Protein AF-A0A8S2W8Q0-F1 (afdb_monomer_lite)

Foldseek 3Di:
DDDPLLVCLLVPVPDPVSCVVCPVVSSVVSVVVSVVVVVVVVVVVVPPPDDDDDPDDPDDDPPQPDPVVLVVQLVVVCPDPLNVVVVVVVQDPVLLSVLSSCCCRPPVDDDPDSVRSVVSSVVSVCCCVQVVPPPVSPPPVVVVVVVVVVVVVVVVPPPDDDDDDDDDDDDDDDDDDDDDDDDDDDDDDDDDDDDPDDDDPVVVVVVVVVVVVVVVVVVVVVVVPPPPPDPPDDDD

Sequence (236 aa):
NDNPTIEHARWFPYCAYAEQLCGVELYRKIREATRVQQEKARANDATNGSSMNFANSSKGRLLIPDESTLSRFVTARLDLPISQRLLNRNFKLSIIKRCWEDQLRLKHEDFTSESDLLMACIILQKEIKHIGGKKENILVPCIAMGNIRETEQLEAHDGGELAPQQLINTLPTASELEMNSSSSATNIEEICIETAGIMSNDDIDNIDLALKEISEIIERNSASIHDPCVLRLGSN

Structure (mmCIF, N/CA/C/O backbone):
data_AF-A0A8S2W8Q0-F1
#
_entry.id   AF-A0A8S2W8Q0-F1
#
loop_
_atom_site.group_PDB
_atom_site.id
_atom_site.type_symbol
_atom_site.label_atom_id
_atom_site.label_alt_id
_atom_site.label_comp_id
_atom_site.label_asym_id
_atom_site.label_entity_id
_atom_site.label_seq_id
_atom_site.pdbx_PDB_ins_code
_atom_site.Cartn_x
_atom_site.Cartn_y
_atom_site.Cartn_z
_atom_site.occupancy
_atom_site.B_iso_or_equiv
_atom_site.auth_seq_id
_atom_site.auth_comp_id
_atom_site.auth_asym_id
_atom_site.auth_atom_id
_atom_site.pdbx_PDB_model_num
ATOM 1 N N . ASN A 1 1 ? 12.997 14.263 -7.784 1.00 70.81 1 ASN A N 1
ATOM 2 C CA . ASN A 1 1 ? 12.139 15.428 -7.501 1.00 70.81 1 ASN A CA 1
ATOM 3 C C . ASN A 1 1 ? 11.121 15.456 -8.617 1.00 70.81 1 ASN A C 1
ATOM 5 O O . ASN A 1 1 ? 11.430 15.943 -9.701 1.00 70.81 1 ASN A O 1
ATOM 9 N N . ASP A 1 2 ? 10.002 14.775 -8.410 1.00 84.75 2 ASP A N 1
ATOM 10 C CA . ASP A 1 2 ? 9.052 14.497 -9.484 1.00 84.75 2 ASP A CA 1
ATOM 11 C C . ASP A 1 2 ? 8.205 15.742 -9.740 1.00 84.75 2 ASP A C 1
ATOM 13 O O . ASP A 1 2 ? 7.722 16.382 -8.807 1.00 84.75 2 ASP A O 1
ATOM 17 N N . ASN A 1 3 ? 8.073 16.131 -11.009 1.00 91.44 3 ASN A N 1
ATOM 18 C CA . ASN A 1 3 ? 7.261 17.281 -11.382 1.00 91.44 3 ASN A CA 1
ATOM 19 C C . ASN A 1 3 ? 5.813 16.803 -11.587 1.00 91.44 3 ASN A C 1
ATOM 21 O O . ASN A 1 3 ? 5.570 16.047 -12.533 1.00 91.44 3 ASN A O 1
ATOM 25 N N . PRO A 1 4 ? 4.848 17.244 -10.758 1.00 93.00 4 PRO A N 1
ATOM 26 C CA . PRO A 1 4 ? 3.477 16.737 -10.799 1.00 93.00 4 PRO A CA 1
ATOM 27 C C . PRO A 1 4 ? 2.799 16.989 -12.150 1.00 93.00 4 PRO A C 1
ATOM 29 O O . PRO A 1 4 ? 2.005 16.170 -12.601 1.00 93.00 4 PRO A O 1
ATOM 32 N N . THR A 1 5 ? 3.151 18.077 -12.834 1.00 91.50 5 THR A N 1
ATOM 33 C CA . THR A 1 5 ? 2.623 18.424 -14.158 1.00 91.50 5 THR A CA 1
ATOM 34 C C . THR A 1 5 ? 3.122 17.448 -15.228 1.00 91.50 5 THR A C 1
ATOM 36 O O . THR A 1 5 ? 2.342 16.966 -16.049 1.00 91.50 5 THR A O 1
ATOM 39 N N . ILE A 1 6 ? 4.406 17.076 -15.174 1.00 92.69 6 ILE A N 1
ATOM 40 C CA . ILE A 1 6 ? 5.005 16.099 -16.098 1.00 92.69 6 ILE A CA 1
ATOM 41 C C . ILE A 1 6 ? 4.456 14.694 -15.831 1.00 92.69 6 ILE A C 1
ATOM 43 O O . ILE A 1 6 ? 4.084 13.995 -16.773 1.00 92.69 6 ILE A O 1
ATOM 47 N N . GLU A 1 7 ? 4.367 14.291 -14.562 1.00 94.31 7 GLU A N 1
ATOM 48 C CA . GLU A 1 7 ? 3.842 12.975 -14.192 1.00 94.31 7 GLU A CA 1
ATOM 49 C C . GLU A 1 7 ? 2.357 12.843 -14.558 1.00 94.31 7 GLU A C 1
ATOM 51 O O . GLU A 1 7 ? 1.964 11.837 -15.143 1.00 94.31 7 GLU A O 1
ATOM 56 N N . HIS A 1 8 ? 1.535 13.877 -14.354 1.00 93.94 8 HIS A N 1
ATOM 57 C CA . HIS A 1 8 ? 0.136 13.860 -14.797 1.00 93.94 8 HIS A CA 1
ATOM 58 C C . HIS A 1 8 ? 0.035 13.613 -16.314 1.00 93.94 8 HIS A C 1
ATOM 60 O O . HIS A 1 8 ? -0.689 12.717 -16.747 1.00 93.94 8 HIS A O 1
ATOM 66 N N . ALA A 1 9 ? 0.805 14.334 -17.135 1.00 94.31 9 ALA A N 1
ATOM 67 C CA . ALA A 1 9 ? 0.808 14.126 -18.586 1.00 94.31 9 ALA A CA 1
ATOM 68 C C . ALA A 1 9 ? 1.338 12.741 -19.003 1.00 94.31 9 ALA A C 1
ATOM 70 O O . ALA A 1 9 ? 0.881 12.179 -20.000 1.00 94.31 9 ALA A O 1
ATOM 71 N N . ARG A 1 10 ? 2.277 12.173 -18.237 1.00 93.62 10 ARG A N 1
ATOM 72 C CA . ARG A 1 10 ? 2.812 10.824 -18.458 1.00 93.62 10 ARG A CA 1
ATOM 73 C C . ARG A 1 10 ? 1.766 9.742 -18.179 1.00 93.62 10 ARG A C 1
ATOM 75 O O . ARG A 1 10 ? 1.634 8.826 -18.989 1.00 93.62 10 ARG A O 1
ATOM 82 N N . TRP A 1 11 ? 1.040 9.843 -17.065 1.00 92.88 11 TRP A N 1
ATOM 83 C CA . TRP A 1 11 ? 0.062 8.834 -16.638 1.00 92.88 11 TRP A CA 1
ATOM 84 C C . TRP A 1 11 ? -1.307 8.982 -17.320 1.00 92.88 11 TRP A C 1
ATOM 86 O O . TRP A 1 11 ? -2.000 7.984 -17.507 1.00 92.88 11 TRP A O 1
ATOM 96 N N . PHE A 1 12 ? -1.680 10.192 -17.756 1.00 93.06 12 PHE A N 1
ATOM 97 C CA . PHE A 1 12 ? -2.981 10.489 -18.370 1.00 93.06 12 PHE A CA 1
ATOM 98 C C . PHE A 1 12 ? -2.823 11.186 -19.742 1.00 93.06 12 PHE A C 1
ATOM 100 O O . PHE A 1 12 ? -3.055 12.394 -19.866 1.00 93.06 12 PHE A O 1
ATOM 107 N N . PRO A 1 13 ? -2.470 10.439 -20.810 1.00 89.19 13 PRO A N 1
ATOM 108 C CA . PRO A 1 13 ? -2.084 10.982 -22.124 1.00 89.19 13 PRO A CA 1
ATOM 109 C C . PRO A 1 13 ? -3.235 11.559 -22.971 1.00 89.19 13 PRO A C 1
ATOM 111 O O . PRO A 1 13 ? -3.006 11.971 -24.109 1.00 89.19 13 PRO A O 1
ATOM 114 N N . TYR A 1 14 ? -4.458 11.577 -22.433 1.00 91.81 14 TYR A N 1
ATOM 115 C CA . TYR A 1 14 ? -5.655 12.152 -23.063 1.00 91.81 14 TYR A CA 1
ATOM 116 C C . TYR A 1 14 ? -6.346 13.206 -22.181 1.00 91.81 14 TYR A C 1
ATOM 118 O O . TYR A 1 14 ? -7.479 13.601 -22.444 1.00 91.81 14 TYR A O 1
ATOM 126 N N . CYS A 1 15 ? -5.696 13.636 -21.098 1.00 93.62 15 CYS A N 1
ATOM 127 C CA . CYS A 1 15 ? -6.240 14.639 -20.192 1.00 93.62 15 CYS A CA 1
ATOM 128 C C . CYS A 1 15 ? -6.072 16.047 -20.788 1.00 93.62 15 CYS A C 1
ATOM 130 O O . CYS A 1 15 ? -4.966 16.588 -20.797 1.00 93.62 15 CYS A O 1
ATOM 132 N N . ALA A 1 16 ? -7.177 16.660 -21.227 1.00 93.81 16 ALA A N 1
ATOM 133 C CA . ALA A 1 16 ? -7.186 18.020 -21.780 1.00 93.81 16 ALA A CA 1
ATOM 134 C C . ALA A 1 16 ? -6.619 19.068 -20.801 1.00 93.81 16 ALA A C 1
ATOM 136 O O . ALA A 1 16 ? -5.920 19.996 -21.200 1.00 93.81 16 ALA A O 1
ATOM 137 N N . TYR A 1 17 ? -6.858 18.888 -19.497 1.00 94.94 17 TYR A N 1
ATOM 138 C CA . TYR A 1 17 ? -6.301 19.760 -18.462 1.00 94.94 17 TYR A CA 1
ATOM 139 C C . TYR A 1 17 ? -4.771 19.653 -18.372 1.00 94.94 17 TYR A C 1
ATOM 141 O O . TYR A 1 17 ? -4.078 20.663 -18.265 1.00 94.94 17 TYR A O 1
ATOM 149 N N . ALA A 1 18 ? -4.224 18.439 -18.473 1.00 92.69 18 ALA A N 1
ATOM 150 C CA . ALA A 1 18 ? -2.780 18.232 -18.479 1.00 92.69 18 ALA A CA 1
ATOM 151 C C . ALA A 1 18 ? -2.127 18.792 -19.757 1.00 92.69 18 ALA A C 1
ATOM 153 O O . ALA A 1 18 ? -1.027 19.338 -19.688 1.00 92.69 18 ALA A O 1
ATOM 154 N N . GLU A 1 19 ? -2.808 18.716 -20.905 1.00 94.62 19 GLU A N 1
ATOM 155 C CA . GLU A 1 19 ? -2.355 19.343 -22.154 1.00 94.62 19 GLU A CA 1
ATOM 156 C C . GLU A 1 19 ? -2.275 20.870 -22.029 1.00 94.62 19 GLU A C 1
ATOM 158 O O . GLU A 1 19 ? -1.269 21.474 -22.410 1.00 94.62 19 GLU A O 1
ATOM 163 N N . GLN A 1 20 ? -3.289 21.486 -21.417 1.00 94.56 20 GLN A N 1
ATOM 164 C CA . GLN A 1 20 ? -3.312 22.925 -21.166 1.00 94.56 20 GLN A CA 1
ATOM 165 C C . GLN A 1 20 ? -2.217 23.364 -20.179 1.00 94.56 20 GLN A C 1
ATOM 167 O O . GLN A 1 20 ? -1.548 24.366 -20.424 1.00 94.56 20 GLN A O 1
ATOM 172 N N . LEU A 1 21 ? -2.006 22.620 -19.086 1.00 93.56 21 LEU A N 1
ATOM 173 C CA . LEU A 1 21 ? -1.001 22.946 -18.064 1.00 93.56 21 LEU A CA 1
ATOM 174 C C . LEU A 1 21 ? 0.443 22.796 -18.558 1.00 93.56 21 LEU A C 1
ATOM 176 O O . LEU A 1 21 ? 1.292 23.629 -18.246 1.00 93.56 21 LEU A O 1
ATOM 180 N N . CYS A 1 22 ? 0.740 21.722 -19.291 1.00 91.38 22 CYS A N 1
ATOM 181 C CA . CYS A 1 22 ? 2.083 21.462 -19.812 1.00 91.38 22 CYS A CA 1
ATOM 182 C C . CYS A 1 22 ? 2.411 22.324 -21.037 1.00 91.38 22 CYS A C 1
ATOM 184 O O . CYS A 1 22 ? 3.584 22.527 -21.354 1.00 91.38 22 CYS A O 1
ATOM 186 N N . GLY A 1 23 ? 1.382 22.787 -21.749 1.00 93.81 23 GLY A N 1
ATOM 187 C CA . GLY A 1 23 ? 1.498 23.309 -23.101 1.00 93.81 23 GLY A CA 1
ATOM 188 C C . GLY A 1 23 ? 1.625 22.183 -24.132 1.00 93.81 23 GLY A C 1
ATOM 189 O O . GLY A 1 23 ? 2.279 21.159 -23.905 1.00 93.81 23 GLY A O 1
ATOM 190 N N . VAL A 1 24 ? 1.026 22.405 -25.304 1.00 93.19 24 VAL A N 1
ATOM 191 C CA . VAL A 1 24 ? 0.875 21.411 -26.384 1.00 93.19 24 VAL A CA 1
ATOM 192 C C . VAL A 1 24 ? 2.210 20.766 -26.782 1.00 93.19 24 VAL A C 1
ATOM 194 O O . VAL A 1 24 ? 2.300 19.549 -26.940 1.00 93.19 24 VAL A O 1
ATOM 197 N N . GLU A 1 25 ? 3.284 21.553 -26.884 1.00 94.75 25 GLU A N 1
ATOM 198 C CA . GLU A 1 25 ? 4.596 21.049 -27.311 1.00 94.75 25 GLU A CA 1
ATOM 199 C C . GLU A 1 25 ? 5.268 20.126 -26.288 1.00 94.75 25 GLU A C 1
ATOM 201 O O . GLU A 1 25 ? 5.845 19.101 -26.662 1.00 94.75 25 GLU A O 1
ATOM 206 N N . LEU A 1 26 ? 5.198 20.458 -24.996 1.00 91.38 26 LEU A N 1
ATOM 207 C CA . LEU A 1 26 ? 5.745 19.601 -23.944 1.00 91.38 26 LEU A CA 1
ATOM 208 C C . LEU A 1 26 ? 4.889 18.341 -23.786 1.00 91.38 26 LEU A C 1
ATOM 210 O O . LEU A 1 26 ? 5.433 17.242 -23.691 1.00 91.38 26 LEU A O 1
ATOM 214 N N . TYR A 1 27 ? 3.565 18.490 -23.837 1.00 93.00 27 TYR A N 1
ATOM 215 C CA . TYR A 1 27 ? 2.620 17.380 -23.766 1.00 93.00 27 TYR A CA 1
ATOM 216 C C . TYR A 1 27 ? 2.856 16.356 -24.886 1.00 93.00 27 TYR A C 1
ATOM 218 O O . TYR A 1 27 ? 2.981 15.156 -24.632 1.00 93.00 27 TYR A O 1
ATOM 226 N N . ARG A 1 28 ? 3.043 16.836 -26.124 1.00 95.19 28 ARG A N 1
ATOM 227 C CA . ARG A 1 28 ? 3.387 16.006 -27.287 1.00 95.19 28 ARG A CA 1
ATOM 228 C C . ARG A 1 28 ? 4.693 15.235 -27.085 1.00 95.19 28 ARG A C 1
ATOM 230 O O . ARG A 1 28 ? 4.745 14.042 -27.381 1.00 95.19 28 ARG A O 1
ATOM 237 N N . LYS A 1 29 ? 5.735 15.887 -26.552 1.00 95.12 29 LYS A N 1
ATOM 238 C CA . LYS A 1 29 ? 7.028 15.239 -26.256 1.00 95.12 29 LYS A CA 1
ATOM 239 C C . LYS A 1 29 ? 6.902 14.159 -25.183 1.00 95.12 29 LYS A C 1
ATOM 241 O O . LYS A 1 29 ? 7.471 13.084 -25.351 1.00 95.12 29 LYS A O 1
ATOM 246 N N . ILE A 1 30 ? 6.154 14.426 -24.111 1.00 93.50 30 ILE A N 1
ATOM 247 C CA . ILE A 1 30 ? 5.913 13.454 -23.033 1.00 93.50 30 ILE A CA 1
ATOM 248 C C . ILE A 1 30 ? 5.186 12.227 -23.588 1.00 93.50 30 ILE A C 1
ATOM 250 O O . ILE A 1 30 ? 5.610 11.098 -23.347 1.00 93.50 30 ILE A O 1
ATOM 254 N N . ARG A 1 31 ? 4.140 12.436 -24.393 1.00 92.81 31 ARG A N 1
ATOM 255 C CA . ARG A 1 31 ? 3.357 11.351 -24.992 1.00 92.81 31 ARG A CA 1
ATOM 256 C C . ARG A 1 31 ? 4.197 10.465 -25.914 1.00 92.81 31 ARG A C 1
ATOM 258 O O . ARG A 1 31 ? 4.116 9.241 -25.817 1.00 92.81 31 ARG A O 1
ATOM 265 N N . GLU A 1 32 ? 5.029 11.065 -26.762 1.00 93.56 32 GLU A N 1
ATOM 266 C CA . GLU A 1 32 ? 5.906 10.307 -27.660 1.00 93.56 32 GLU A CA 1
ATOM 267 C C . GLU A 1 32 ? 6.995 9.545 -26.891 1.00 93.56 32 GLU A C 1
ATOM 269 O O . GLU A 1 32 ? 7.247 8.373 -27.169 1.00 93.56 32 GLU A O 1
ATOM 274 N N . ALA A 1 33 ? 7.588 10.159 -25.861 1.00 90.69 33 ALA A N 1
ATOM 275 C CA . ALA A 1 33 ? 8.559 9.487 -25.000 1.00 90.69 33 ALA A CA 1
ATOM 276 C C . ALA A 1 33 ? 7.949 8.265 -24.289 1.00 90.69 33 ALA A C 1
ATOM 278 O O . ALA A 1 33 ? 8.568 7.198 -24.262 1.00 90.69 33 ALA A O 1
ATOM 279 N N . THR A 1 34 ? 6.722 8.389 -23.773 1.00 89.62 34 THR A N 1
ATOM 280 C CA . THR A 1 34 ? 5.994 7.279 -23.142 1.00 89.62 34 THR A CA 1
ATOM 281 C C . THR A 1 34 ? 5.710 6.151 -24.139 1.00 89.62 34 THR A C 1
ATOM 283 O O . THR A 1 34 ? 5.904 4.984 -23.798 1.00 89.62 34 THR A O 1
ATOM 286 N N . ARG A 1 35 ? 5.329 6.469 -25.388 1.00 89.00 35 ARG A N 1
ATOM 287 C CA . ARG A 1 35 ? 5.108 5.471 -26.452 1.00 89.00 35 ARG A CA 1
ATOM 288 C C . ARG A 1 35 ? 6.377 4.667 -26.745 1.00 89.00 35 ARG A C 1
ATOM 290 O O . ARG A 1 35 ? 6.354 3.439 -26.697 1.00 89.00 35 ARG A O 1
ATOM 297 N N . VAL A 1 36 ? 7.501 5.354 -26.959 1.00 88.69 36 VAL A N 1
ATOM 298 C CA . VAL A 1 36 ? 8.804 4.715 -27.214 1.00 88.69 36 VAL A CA 1
ATOM 299 C C . VAL A 1 36 ? 9.244 3.851 -26.029 1.00 88.69 36 VAL A C 1
ATOM 301 O O . VAL A 1 36 ? 9.790 2.763 -26.217 1.00 88.69 36 VAL A O 1
ATOM 304 N N . GLN A 1 37 ? 9.011 4.305 -24.795 1.00 85.50 37 GLN A N 1
ATOM 305 C CA . GLN A 1 37 ? 9.363 3.544 -23.597 1.00 85.50 37 GLN A CA 1
ATOM 306 C C . GLN A 1 37 ? 8.527 2.260 -23.465 1.00 85.50 37 GLN A C 1
ATOM 308 O O . GLN A 1 37 ? 9.078 1.209 -23.135 1.00 85.50 37 GLN A O 1
ATOM 313 N N . GLN A 1 38 ? 7.230 2.316 -23.777 1.00 84.31 38 GLN A N 1
ATOM 314 C CA . GLN A 1 38 ? 6.355 1.139 -23.789 1.00 84.31 38 GLN A CA 1
ATOM 315 C C . GLN A 1 38 ? 6.749 0.133 -24.876 1.00 84.31 38 GLN A C 1
ATOM 317 O O . GLN A 1 38 ? 6.767 -1.071 -24.623 1.00 84.31 38 GLN A O 1
ATOM 322 N N . GLU A 1 39 ? 7.107 0.605 -26.071 1.00 86.75 39 GLU A N 1
ATOM 323 C CA . GLU A 1 39 ? 7.573 -0.256 -27.164 1.00 86.75 39 GLU A CA 1
ATOM 324 C C . GLU A 1 39 ? 8.885 -0.965 -26.808 1.00 86.75 39 GLU A C 1
ATOM 326 O O . GLU A 1 39 ? 9.009 -2.173 -27.013 1.00 86.75 39 GLU A O 1
ATOM 331 N N . LYS A 1 40 ? 9.831 -0.256 -26.180 1.00 83.81 40 LYS A N 1
ATOM 332 C CA . LYS A 1 40 ? 11.076 -0.854 -25.672 1.00 83.81 40 LYS A CA 1
ATOM 333 C C . LYS A 1 40 ? 10.824 -1.901 -24.588 1.00 83.81 40 LYS A C 1
ATOM 335 O O . LYS A 1 40 ? 11.449 -2.957 -24.618 1.00 83.81 40 LYS A O 1
ATOM 340 N N . ALA A 1 41 ? 9.909 -1.634 -23.655 1.00 79.94 41 ALA A N 1
ATOM 341 C CA . ALA A 1 41 ? 9.553 -2.595 -22.612 1.00 79.94 41 ALA A CA 1
ATOM 342 C C . ALA A 1 41 ? 8.993 -3.897 -23.211 1.00 79.94 41 ALA A C 1
ATOM 344 O O . ALA A 1 41 ? 9.388 -4.980 -22.791 1.00 79.94 41 ALA A O 1
ATOM 345 N N . ARG A 1 42 ? 8.150 -3.797 -24.248 1.00 78.94 42 ARG A N 1
ATOM 346 C CA . ARG A 1 42 ? 7.601 -4.962 -24.963 1.00 78.94 42 ARG A CA 1
ATOM 347 C C . ARG A 1 42 ? 8.655 -5.725 -25.771 1.00 78.94 42 ARG A C 1
ATOM 349 O O . ARG A 1 42 ? 8.620 -6.949 -25.805 1.00 78.94 42 ARG A O 1
ATOM 356 N N . ALA A 1 43 ? 9.595 -5.027 -26.409 1.00 75.94 43 ALA A N 1
ATOM 357 C CA . ALA A 1 43 ? 10.659 -5.663 -27.190 1.00 75.94 43 ALA A CA 1
ATOM 358 C C . ALA A 1 43 ? 11.663 -6.434 -26.311 1.00 75.94 43 ALA A C 1
ATOM 360 O O . ALA A 1 43 ? 12.114 -7.521 -26.675 1.00 75.94 43 ALA A O 1
ATOM 361 N N . ASN A 1 44 ? 11.988 -5.903 -25.131 1.00 66.94 44 ASN A N 1
ATOM 362 C CA . ASN A 1 44 ? 12.909 -6.557 -24.198 1.00 66.94 44 ASN A CA 1
ATOM 363 C C . ASN A 1 44 ? 12.346 -7.865 -23.620 1.00 66.94 44 ASN A C 1
ATOM 365 O O . ASN A 1 44 ? 13.113 -8.794 -23.369 1.00 66.94 44 ASN A O 1
ATOM 369 N N . ASP A 1 45 ? 11.026 -7.966 -23.464 1.00 62.22 45 ASP A N 1
ATOM 370 C CA . ASP A 1 45 ? 10.366 -9.182 -22.973 1.00 62.22 45 ASP A CA 1
ATOM 371 C C . ASP A 1 45 ? 10.431 -10.329 -24.003 1.00 62.22 45 ASP A C 1
ATOM 373 O O . ASP A 1 45 ? 10.571 -11.499 -23.656 1.00 62.22 45 ASP A O 1
ATOM 377 N N . ALA A 1 46 ? 10.444 -9.995 -25.299 1.00 60.91 46 ALA A N 1
ATOM 378 C CA . ALA A 1 46 ? 10.527 -10.978 -26.380 1.00 60.91 46 ALA A CA 1
ATOM 379 C C . ALA A 1 46 ? 11.938 -11.565 -26.597 1.00 60.91 46 ALA A C 1
ATOM 381 O O . ALA A 1 46 ? 12.068 -12.622 -27.212 1.00 60.91 46 ALA A O 1
ATOM 382 N N . THR A 1 47 ? 13.001 -10.905 -26.117 1.00 58.38 47 THR A N 1
ATOM 383 C CA . THR A 1 47 ? 14.389 -11.222 -26.524 1.00 58.38 47 THR A CA 1
ATOM 384 C C . THR A 1 47 ? 15.187 -11.995 -25.460 1.00 58.38 47 THR A C 1
ATOM 386 O O . THR A 1 47 ? 16.214 -12.589 -25.773 1.00 58.38 47 THR A O 1
ATOM 389 N N . ASN A 1 48 ? 14.698 -12.079 -24.217 1.00 55.75 48 ASN A N 1
ATOM 390 C CA . ASN A 1 48 ? 15.376 -12.779 -23.110 1.00 55.75 48 ASN A CA 1
ATOM 391 C C . ASN A 1 48 ? 14.893 -14.230 -22.876 1.00 55.75 48 ASN A C 1
ATOM 393 O O . ASN A 1 48 ? 15.231 -14.847 -21.868 1.00 55.75 48 ASN A O 1
ATOM 397 N N . GLY A 1 49 ? 14.121 -14.800 -23.807 1.00 49.59 49 GLY A N 1
ATOM 398 C CA . GLY A 1 49 ? 13.495 -16.123 -23.680 1.00 49.59 49 GLY A CA 1
ATOM 399 C C . GLY A 1 49 ? 14.315 -17.329 -24.159 1.00 49.59 49 GLY A C 1
ATOM 400 O O . GLY A 1 49 ? 13.734 -18.386 -24.396 1.00 49.59 49 GLY A O 1
ATOM 401 N N . SER A 1 50 ? 15.632 -17.228 -24.365 1.00 52.72 50 SER A N 1
ATOM 402 C CA . SER A 1 50 ? 16.437 -18.384 -24.799 1.00 52.72 50 SER A CA 1
ATOM 403 C C . SER A 1 50 ? 17.906 -18.278 -24.396 1.00 52.72 50 SER A C 1
ATOM 405 O O . SER A 1 50 ? 18.671 -17.637 -25.105 1.00 52.72 50 SER A O 1
ATOM 407 N N . SER A 1 51 ? 18.302 -18.929 -23.288 1.00 46.44 51 SER A N 1
ATOM 408 C CA . SER A 1 51 ? 19.462 -19.850 -23.230 1.00 46.44 51 SER A CA 1
ATOM 409 C C . SER A 1 51 ? 19.758 -20.375 -21.802 1.00 46.44 51 SER A C 1
ATOM 411 O O . SER A 1 51 ? 20.124 -19.612 -20.916 1.00 46.44 51 SER A O 1
ATOM 413 N N . MET A 1 52 ? 19.652 -21.705 -21.650 1.00 43.62 52 MET A N 1
ATOM 414 C CA . MET A 1 52 ? 20.441 -22.639 -20.810 1.00 43.62 52 MET A CA 1
ATOM 415 C C . MET A 1 52 ? 20.421 -22.574 -19.257 1.00 43.62 52 MET A C 1
ATOM 417 O O . MET A 1 52 ? 21.137 -21.813 -18.620 1.00 43.62 52 MET A O 1
ATOM 421 N N . ASN A 1 53 ? 19.706 -23.555 -18.684 1.00 51.78 53 ASN A N 1
ATOM 422 C CA . ASN A 1 53 ? 20.066 -24.461 -17.573 1.00 51.78 53 ASN A CA 1
ATOM 423 C C . ASN A 1 53 ? 20.735 -23.916 -16.293 1.00 51.78 53 ASN A C 1
ATOM 425 O O . ASN A 1 53 ? 21.957 -23.891 -16.196 1.00 51.78 53 ASN A O 1
ATOM 429 N N . PHE A 1 54 ? 19.936 -23.760 -15.230 1.00 38.28 54 PHE A N 1
ATOM 430 C CA . PHE A 1 54 ? 20.324 -24.161 -13.871 1.00 38.28 54 PHE A CA 1
ATOM 431 C C . PHE A 1 54 ? 19.136 -24.827 -13.166 1.00 38.28 54 PHE A C 1
ATOM 433 O O . PHE A 1 54 ? 18.029 -24.294 -13.123 1.00 38.28 54 PHE A O 1
ATOM 440 N N . ALA A 1 55 ? 19.381 -26.027 -12.646 1.00 50.41 55 ALA A N 1
ATOM 441 C CA . ALA A 1 55 ? 18.458 -26.785 -11.820 1.00 50.41 55 ALA A CA 1
ATOM 442 C C . ALA A 1 55 ? 18.085 -26.011 -10.539 1.00 50.41 55 ALA A C 1
ATOM 444 O O . ALA A 1 55 ? 18.912 -25.310 -9.963 1.00 50.41 55 ALA A O 1
ATOM 445 N N . ASN A 1 56 ? 16.844 -26.208 -10.085 1.00 52.50 56 ASN A N 1
ATOM 446 C CA . ASN A 1 56 ? 16.284 -25.774 -8.801 1.00 52.50 56 ASN A CA 1
ATOM 447 C C . ASN A 1 56 ? 16.229 -24.260 -8.538 1.00 52.50 56 ASN A C 1
ATOM 449 O O . ASN A 1 56 ? 16.889 -23.748 -7.640 1.00 52.50 56 ASN A O 1
ATOM 453 N N . SER A 1 57 ? 15.321 -23.553 -9.209 1.00 43.06 57 SER A N 1
ATOM 454 C CA . SER A 1 57 ? 14.569 -22.480 -8.549 1.00 43.06 57 SER A CA 1
ATOM 455 C C . SER A 1 57 ? 13.358 -22.110 -9.391 1.00 43.06 57 SER A C 1
ATOM 457 O O . SER A 1 57 ? 13.485 -21.728 -10.550 1.00 43.06 57 SER A O 1
ATOM 459 N N . SER A 1 58 ? 12.176 -22.241 -8.806 1.00 49.25 58 SER A N 1
ATOM 460 C CA . SER A 1 58 ? 10.898 -21.753 -9.311 1.00 49.25 58 SER A CA 1
ATOM 461 C C . SER A 1 58 ? 10.952 -20.237 -9.550 1.00 49.25 58 SER A C 1
ATOM 463 O O . SER A 1 58 ? 10.592 -19.442 -8.687 1.00 49.25 58 SER A O 1
ATOM 465 N N . LYS A 1 59 ? 11.437 -19.836 -10.726 1.00 53.25 59 LYS A N 1
ATOM 466 C CA . LYS A 1 59 ? 11.481 -18.457 -11.220 1.00 53.25 59 LYS A CA 1
ATOM 467 C C . LYS A 1 59 ? 10.943 -18.443 -12.643 1.00 53.25 59 LYS A C 1
ATOM 469 O O . LYS A 1 59 ? 11.467 -19.137 -13.505 1.00 53.25 59 LYS A O 1
ATOM 474 N N . GLY A 1 60 ? 9.906 -17.643 -12.878 1.00 42.50 60 GLY A N 1
ATOM 475 C CA . GLY A 1 60 ? 9.445 -17.339 -14.237 1.00 42.50 60 GLY A CA 1
ATOM 476 C C . GLY A 1 60 ? 7.936 -17.283 -14.441 1.00 42.50 60 GLY A C 1
ATOM 477 O O . GLY A 1 60 ? 7.488 -17.065 -15.559 1.00 42.50 60 GLY A O 1
ATOM 478 N N . ARG A 1 61 ? 7.130 -17.446 -13.392 1.00 44.62 61 ARG A N 1
ATOM 479 C CA . ARG A 1 61 ? 5.702 -17.137 -13.452 1.00 44.62 61 ARG A CA 1
ATOM 480 C C . ARG A 1 61 ? 5.361 -16.365 -12.186 1.00 44.62 61 ARG A C 1
ATOM 482 O O . ARG A 1 61 ? 5.700 -16.835 -11.104 1.00 44.62 61 ARG A O 1
ATOM 489 N N . LEU A 1 62 ? 4.752 -15.188 -12.342 1.00 48.59 62 LEU A N 1
ATOM 490 C CA . LEU A 1 62 ? 4.065 -14.411 -11.299 1.00 48.59 62 LEU A CA 1
ATOM 491 C C . LEU A 1 62 ? 2.940 -15.282 -10.710 1.00 48.59 62 LEU A C 1
ATOM 493 O O . LEU A 1 62 ? 1.759 -15.095 -10.983 1.00 48.59 62 LEU A O 1
ATOM 497 N N . LEU A 1 63 ? 3.316 -16.342 -10.003 1.00 56.09 63 LEU A N 1
ATOM 498 C CA . LEU A 1 63 ? 2.403 -17.155 -9.234 1.00 56.09 63 LEU A CA 1
ATOM 499 C C . LEU A 1 63 ? 2.216 -16.379 -7.950 1.00 56.09 63 LEU A C 1
ATOM 501 O O . LEU A 1 63 ? 3.118 -16.322 -7.116 1.00 56.09 63 LEU A O 1
ATOM 505 N N . ILE A 1 64 ? 1.052 -15.742 -7.848 1.00 66.50 64 ILE A N 1
ATOM 506 C CA . ILE A 1 64 ? 0.484 -15.333 -6.569 1.00 66.50 64 ILE A CA 1
ATOM 507 C C . ILE A 1 64 ? 0.786 -16.482 -5.596 1.00 66.50 64 ILE A C 1
ATOM 509 O O . ILE A 1 64 ? 0.395 -17.615 -5.906 1.00 66.50 64 ILE A O 1
ATOM 513 N N . PRO A 1 65 ? 1.552 -16.241 -4.514 1.00 72.25 65 PRO A N 1
ATOM 514 C CA . PRO A 1 65 ? 1.876 -17.287 -3.560 1.00 72.25 65 PRO A CA 1
ATOM 515 C C . PRO A 1 65 ? 0.587 -17.986 -3.149 1.00 72.25 65 PRO A C 1
ATOM 517 O O . PRO A 1 65 ? -0.413 -17.322 -2.870 1.00 72.25 65 PRO A O 1
ATOM 520 N N . ASP A 1 66 ? 0.596 -19.314 -3.148 1.00 86.31 66 ASP A N 1
ATOM 521 C CA . ASP A 1 66 ? -0.519 -20.062 -2.592 1.00 86.31 66 ASP A CA 1
ATOM 522 C C . ASP A 1 66 ? -0.730 -19.644 -1.129 1.00 86.31 66 ASP A C 1
ATOM 524 O O . ASP A 1 66 ? 0.206 -19.226 -0.439 1.00 86.31 66 ASP A O 1
ATOM 528 N N . GLU A 1 67 ? -1.969 -19.737 -0.646 1.00 90.56 67 GLU A N 1
ATOM 529 C CA . GLU A 1 67 ? -2.341 -19.216 0.678 1.00 90.56 67 GLU A CA 1
ATOM 530 C C . GLU A 1 67 ? -1.480 -19.799 1.810 1.00 90.56 67 GLU A C 1
ATOM 532 O O . GLU A 1 67 ? -1.150 -19.098 2.767 1.00 90.56 67 GLU A O 1
ATOM 537 N N . SER A 1 68 ? -1.037 -21.056 1.684 1.00 92.06 68 SER A N 1
ATOM 538 C CA . SER A 1 68 ? -0.134 -21.682 2.656 1.00 92.06 68 SER A CA 1
ATOM 539 C C . SER A 1 68 ? 1.238 -20.999 2.690 1.00 92.06 68 SER A C 1
ATOM 541 O O . SER A 1 68 ? 1.747 -20.665 3.765 1.00 92.06 68 SER A O 1
ATOM 543 N N . THR A 1 69 ? 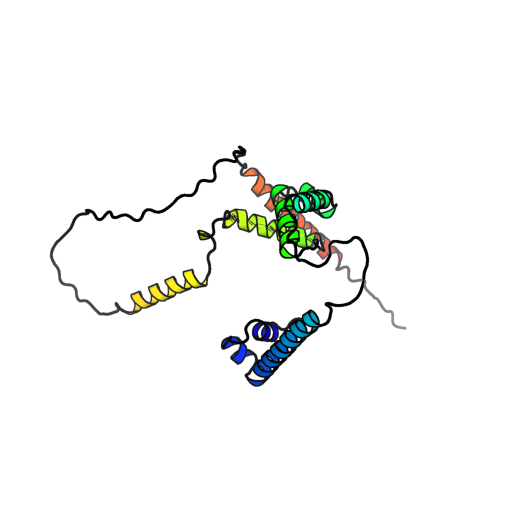1.824 -20.729 1.521 1.00 93.19 69 THR A N 1
ATOM 544 C CA . THR A 1 69 ? 3.107 -20.025 1.424 1.00 93.19 69 THR A CA 1
ATOM 545 C C . THR A 1 69 ? 2.989 -18.586 1.907 1.00 93.19 69 THR A C 1
ATOM 547 O O . THR A 1 69 ? 3.863 -18.133 2.651 1.00 93.19 69 THR A O 1
ATOM 550 N N . LEU A 1 70 ? 1.905 -17.885 1.552 1.00 93.81 70 LEU A N 1
ATOM 551 C CA . LEU A 1 70 ? 1.643 -16.536 2.053 1.00 93.81 70 LEU A CA 1
ATOM 552 C C . LEU A 1 70 ? 1.543 -16.535 3.581 1.00 93.81 70 LEU A C 1
ATOM 554 O O . LEU A 1 70 ? 2.223 -15.745 4.233 1.00 93.81 70 LEU A O 1
ATOM 558 N N . SER A 1 71 ? 0.766 -17.454 4.159 1.00 95.75 71 SER A N 1
ATOM 559 C CA . SER A 1 71 ? 0.613 -17.571 5.609 1.00 95.75 71 SER A CA 1
ATOM 560 C C . SER A 1 71 ? 1.959 -17.790 6.304 1.00 95.75 71 SER A C 1
ATOM 562 O O . SER A 1 71 ? 2.275 -17.082 7.260 1.00 95.75 71 SER A O 1
ATOM 564 N N . ARG A 1 72 ? 2.805 -18.683 5.773 1.00 96.25 72 ARG A N 1
ATOM 565 C CA . ARG A 1 72 ? 4.158 -18.913 6.302 1.00 96.25 72 ARG A CA 1
ATOM 566 C C . ARG A 1 72 ? 5.029 -17.656 6.233 1.00 96.25 72 ARG A C 1
ATOM 568 O O . ARG A 1 72 ? 5.756 -17.365 7.181 1.00 96.25 72 ARG A O 1
ATOM 575 N N . PHE A 1 73 ? 4.972 -16.911 5.130 1.00 96.06 73 PHE A N 1
ATOM 576 C CA . PHE A 1 73 ? 5.732 -15.669 4.978 1.00 96.06 73 PHE A CA 1
ATOM 577 C C . PHE A 1 73 ? 5.272 -14.577 5.931 1.00 96.06 73 PHE A C 1
ATOM 579 O O . PHE A 1 73 ? 6.125 -13.893 6.499 1.00 96.06 73 PHE A O 1
ATOM 586 N N . VAL A 1 74 ? 3.962 -14.439 6.122 1.00 97.44 74 VAL A N 1
ATOM 587 C CA . VAL A 1 74 ? 3.374 -13.486 7.063 1.00 97.44 74 VAL A CA 1
ATOM 588 C C . VAL A 1 74 ? 3.793 -13.825 8.489 1.00 9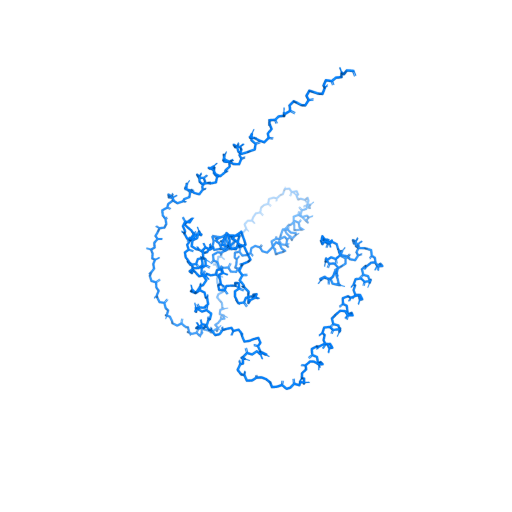7.44 74 VAL A C 1
ATOM 590 O O . VAL A 1 74 ? 4.295 -12.944 9.178 1.00 97.44 74 VAL A O 1
ATOM 593 N N . THR A 1 75 ? 3.693 -15.088 8.917 1.00 97.25 75 THR A N 1
ATOM 594 C CA . THR A 1 75 ? 4.142 -15.508 10.257 1.00 97.25 75 THR A CA 1
ATOM 595 C C . THR A 1 75 ? 5.610 -15.161 10.491 1.00 97.25 75 THR A C 1
ATOM 597 O O . THR A 1 75 ? 5.924 -14.500 11.475 1.00 97.25 75 THR A O 1
ATOM 600 N N . ALA A 1 76 ? 6.495 -15.479 9.540 1.00 97.75 76 ALA A N 1
ATOM 601 C CA . ALA A 1 76 ? 7.914 -15.137 9.654 1.00 97.75 76 ALA A CA 1
ATOM 602 C C . ALA A 1 76 ? 8.171 -13.620 9.794 1.00 97.75 76 ALA A C 1
ATOM 604 O O . ALA A 1 76 ? 9.164 -13.212 10.391 1.00 97.75 76 ALA A O 1
ATOM 605 N N . ARG A 1 77 ? 7.289 -12.771 9.248 1.00 97.75 77 ARG A N 1
ATOM 606 C CA . ARG A 1 77 ? 7.388 -11.302 9.334 1.00 97.75 77 ARG A CA 1
ATOM 607 C C . ARG A 1 77 ? 6.767 -10.726 10.594 1.00 97.75 77 ARG A C 1
ATOM 609 O O . ARG A 1 77 ? 7.198 -9.669 11.057 1.00 97.75 77 ARG A O 1
ATOM 616 N N . LEU A 1 78 ? 5.786 -11.410 11.172 1.00 97.81 78 LEU A N 1
ATOM 617 C CA . LEU A 1 78 ? 5.251 -11.050 12.481 1.00 97.81 78 LEU A CA 1
ATOM 618 C C . LEU A 1 78 ? 6.319 -11.193 13.570 1.00 97.81 78 LEU A C 1
ATOM 620 O O . LEU A 1 78 ? 6.338 -10.382 14.490 1.00 97.81 78 LEU A O 1
ATOM 624 N N . ASP A 1 79 ? 7.271 -12.112 13.409 1.00 97.44 79 ASP A N 1
ATOM 625 C CA . ASP A 1 79 ? 8.401 -12.287 14.331 1.00 97.44 79 ASP A CA 1
ATOM 626 C C . ASP A 1 79 ? 9.505 -11.217 14.179 1.00 97.44 79 ASP A C 1
ATOM 628 O O . ASP A 1 79 ? 10.415 -11.133 15.006 1.00 97.44 79 ASP A O 1
ATOM 632 N N . LEU A 1 80 ? 9.447 -10.359 13.150 1.00 97.06 80 LEU A N 1
ATOM 633 C CA . LEU A 1 80 ? 10.456 -9.317 12.943 1.00 97.06 80 LEU A CA 1
ATOM 634 C C . LEU A 1 80 ? 10.357 -8.199 13.998 1.00 97.06 80 LEU A C 1
ATOM 636 O O . LEU A 1 80 ? 9.250 -7.802 14.377 1.00 97.06 80 LEU A O 1
ATOM 640 N N . PRO A 1 81 ? 11.486 -7.567 14.387 1.00 97.75 81 PRO A N 1
ATOM 641 C CA . PRO A 1 81 ? 11.493 -6.487 15.379 1.00 97.75 81 PRO A CA 1
ATOM 642 C C . PRO A 1 81 ? 10.558 -5.317 15.045 1.00 97.75 81 PRO A C 1
ATOM 644 O O . PRO A 1 81 ? 9.985 -4.707 15.942 1.00 97.75 81 PRO A O 1
ATOM 647 N N . ILE A 1 82 ? 10.395 -5.006 13.757 1.00 97.12 82 ILE A N 1
ATOM 648 C CA . ILE A 1 82 ? 9.496 -3.956 13.259 1.00 97.12 82 ILE A CA 1
ATOM 649 C C . ILE A 1 82 ? 8.022 -4.237 13.607 1.00 97.12 82 ILE A C 1
ATOM 651 O O . ILE A 1 82 ? 7.315 -3.336 14.048 1.00 97.12 82 ILE A O 1
ATOM 655 N N . SER A 1 83 ? 7.585 -5.494 13.491 1.00 97.94 83 SER A N 1
ATOM 656 C CA . SER A 1 83 ? 6.229 -5.941 13.821 1.00 97.94 83 SER A CA 1
ATOM 657 C C . SER A 1 83 ? 6.029 -6.000 15.333 1.00 97.94 83 SER A C 1
ATOM 659 O O . SER A 1 83 ? 5.025 -5.514 15.850 1.00 97.94 83 SER A O 1
ATOM 661 N N . GLN A 1 84 ? 7.024 -6.522 16.055 1.00 98.06 84 GLN A N 1
ATOM 662 C CA . GLN A 1 84 ? 6.989 -6.635 17.515 1.00 98.06 84 GLN A CA 1
ATOM 663 C C . GLN A 1 84 ? 6.909 -5.266 18.203 1.00 98.06 84 GLN A C 1
ATOM 665 O O . GLN A 1 84 ? 6.156 -5.095 19.158 1.00 98.06 84 GLN A O 1
ATOM 670 N N . ARG A 1 85 ? 7.609 -4.246 17.687 1.00 97.81 85 ARG A N 1
ATOM 671 C CA . ARG A 1 85 ? 7.493 -2.877 18.215 1.00 97.81 85 ARG A CA 1
ATOM 672 C C . ARG A 1 85 ? 6.089 -2.297 18.059 1.00 97.81 85 ARG A C 1
ATOM 674 O O . ARG A 1 85 ? 5.647 -1.589 18.956 1.00 97.81 85 ARG A O 1
ATOM 681 N N . LEU A 1 86 ? 5.380 -2.604 16.973 1.00 96.88 86 LEU A N 1
ATOM 682 C CA . LEU A 1 86 ? 3.995 -2.159 16.792 1.00 96.88 86 LEU A CA 1
ATOM 683 C C . LEU A 1 86 ? 3.020 -2.920 17.693 1.00 96.88 86 LEU A C 1
ATOM 685 O O . LEU A 1 86 ? 2.134 -2.297 18.273 1.00 96.88 86 LEU A O 1
ATOM 689 N N . LEU A 1 87 ? 3.217 -4.230 17.876 1.00 96.62 87 LEU A N 1
ATOM 690 C CA . LEU A 1 87 ? 2.451 -5.016 18.851 1.00 96.62 87 LEU A CA 1
ATOM 691 C C . LEU A 1 87 ? 2.601 -4.445 20.268 1.00 96.62 87 LEU A C 1
ATOM 693 O O . LEU A 1 87 ? 1.606 -4.258 20.961 1.00 96.62 87 LEU A O 1
ATOM 697 N N . ASN A 1 88 ? 3.822 -4.065 20.651 1.00 96.56 88 ASN A N 1
ATOM 698 C CA . ASN A 1 88 ? 4.102 -3.417 21.936 1.00 96.56 88 ASN A CA 1
ATOM 699 C C . ASN A 1 88 ? 3.494 -2.009 22.064 1.00 96.56 88 ASN A C 1
ATOM 701 O O . ASN A 1 88 ? 3.365 -1.504 23.173 1.00 96.56 88 ASN A O 1
ATOM 705 N N . ARG A 1 89 ? 3.126 -1.366 20.948 1.00 94.50 89 ARG A N 1
ATOM 706 C CA . ARG A 1 89 ? 2.393 -0.088 20.910 1.00 94.50 89 ARG A CA 1
ATOM 707 C C . ARG A 1 89 ? 0.873 -0.286 20.817 1.00 94.50 89 ARG A C 1
ATOM 709 O O . ARG A 1 89 ? 0.168 0.611 20.366 1.00 94.50 89 ARG A O 1
ATOM 716 N N . ASN A 1 90 ? 0.372 -1.459 21.199 1.00 94.12 90 ASN A N 1
ATOM 717 C CA . ASN A 1 90 ? -1.049 -1.820 21.222 1.00 94.12 90 ASN A CA 1
ATOM 718 C C . ASN A 1 90 ? -1.735 -1.860 19.843 1.00 94.12 90 ASN A C 1
ATOM 720 O O . ASN A 1 90 ? -2.962 -1.782 19.750 1.00 94.12 90 ASN A O 1
ATOM 724 N N . PHE A 1 91 ? -0.986 -2.036 18.749 1.00 95.69 91 PHE A N 1
ATOM 725 C CA . PHE A 1 91 ? -1.616 -2.333 17.462 1.00 95.69 91 PHE A CA 1
ATOM 726 C C . PHE A 1 91 ? -2.208 -3.745 17.473 1.00 95.69 91 PHE A C 1
ATOM 728 O O . PHE A 1 91 ? -1.552 -4.717 17.849 1.00 95.69 91 PHE A O 1
ATOM 735 N N . LYS A 1 92 ? -3.453 -3.877 17.000 1.00 95.88 92 LYS A N 1
ATOM 736 C CA . LYS A 1 92 ? -4.112 -5.182 16.872 1.00 95.88 92 LYS A CA 1
ATOM 737 C C . LYS A 1 92 ? -3.331 -6.078 15.909 1.00 95.88 92 LYS A C 1
ATOM 739 O O . LYS A 1 92 ? -3.078 -5.694 14.766 1.00 95.88 92 LYS A O 1
ATOM 744 N N . LEU A 1 93 ? -3.040 -7.306 16.339 1.00 96.56 93 LEU A N 1
ATOM 745 C CA . LEU A 1 93 ? -2.326 -8.303 15.534 1.00 96.56 93 LEU A CA 1
ATOM 746 C C . LEU A 1 93 ? -2.991 -8.545 14.171 1.00 96.56 93 LEU A C 1
ATOM 748 O O . LEU A 1 93 ? -2.297 -8.695 13.171 1.00 96.56 93 LEU A O 1
ATOM 752 N N . SER A 1 94 ? -4.326 -8.532 14.114 1.00 96.00 94 SER A N 1
ATOM 753 C CA . SER A 1 94 ? -5.085 -8.699 12.869 1.00 96.00 94 SER A CA 1
ATOM 754 C C . SER A 1 94 ? -4.791 -7.608 11.835 1.00 96.00 94 SER A C 1
ATOM 756 O O . SER A 1 94 ? -4.712 -7.912 10.649 1.00 96.00 94 SER A O 1
ATOM 758 N N . ILE A 1 95 ? -4.566 -6.365 12.271 1.00 96.44 95 ILE A N 1
ATOM 759 C CA . ILE A 1 95 ? -4.211 -5.239 11.397 1.00 96.44 95 ILE A CA 1
ATOM 760 C C . ILE A 1 95 ? -2.805 -5.436 10.840 1.00 96.44 95 ILE A C 1
ATOM 762 O O . ILE A 1 95 ? -2.615 -5.389 9.631 1.00 96.44 95 ILE A O 1
ATOM 766 N N . ILE A 1 96 ? -1.832 -5.720 11.709 1.00 97.81 96 ILE A N 1
ATOM 767 C CA . ILE A 1 96 ? -0.434 -5.910 11.297 1.00 97.81 96 ILE A CA 1
ATOM 768 C C . ILE A 1 96 ? -0.326 -7.100 10.337 1.00 97.81 96 ILE A C 1
ATOM 770 O O . ILE A 1 96 ? 0.313 -7.001 9.290 1.00 97.81 96 ILE A O 1
ATOM 774 N N . LYS A 1 97 ? -0.997 -8.213 10.662 1.00 97.81 97 LYS A N 1
ATOM 775 C CA . LYS A 1 97 ? -1.074 -9.398 9.802 1.00 97.81 97 LYS A CA 1
ATOM 776 C C . LYS A 1 97 ? -1.633 -9.037 8.428 1.00 97.81 97 LYS A C 1
ATOM 778 O O . LYS A 1 97 ? -1.038 -9.403 7.418 1.00 97.81 97 LYS A O 1
ATOM 783 N N . ARG A 1 98 ? -2.733 -8.279 8.393 1.00 96.62 98 ARG A N 1
ATOM 784 C CA . ARG A 1 98 ? -3.364 -7.870 7.141 1.00 96.62 98 ARG A CA 1
ATOM 785 C C . ARG A 1 98 ? -2.470 -6.953 6.306 1.00 96.62 98 ARG A C 1
ATOM 787 O O . ARG A 1 98 ? -2.356 -7.167 5.106 1.00 96.62 98 ARG A O 1
ATOM 794 N N . CYS A 1 99 ? -1.764 -6.009 6.929 1.00 97.69 99 CYS A N 1
ATOM 795 C CA . CYS A 1 99 ? -0.793 -5.168 6.227 1.00 97.69 99 CYS A CA 1
ATOM 796 C C . CYS A 1 99 ? 0.320 -5.993 5.566 1.00 97.69 99 CYS A C 1
ATOM 798 O O . CYS A 1 99 ? 0.701 -5.702 4.434 1.00 97.69 99 CYS A O 1
ATOM 800 N N . TRP A 1 100 ? 0.827 -7.035 6.234 1.00 98.00 100 TRP A N 1
ATOM 801 C CA . TRP A 1 100 ? 1.816 -7.940 5.639 1.00 98.00 100 TRP A CA 1
ATOM 802 C C . TRP A 1 100 ? 1.242 -8.779 4.497 1.00 98.00 100 TRP A C 1
ATOM 804 O O . TRP A 1 100 ? 1.909 -8.941 3.477 1.00 98.00 100 TRP A O 1
ATOM 814 N N . GLU A 1 101 ? 0.018 -9.292 4.643 1.00 96.69 101 GLU A N 1
ATOM 815 C CA . GLU A 1 101 ? -0.681 -9.999 3.564 1.00 96.69 101 GLU A CA 1
ATOM 816 C C . GLU A 1 101 ? -0.829 -9.108 2.324 1.00 96.69 101 GLU A C 1
ATOM 818 O O . GLU A 1 101 ? -0.456 -9.524 1.226 1.00 96.69 101 GLU A O 1
ATOM 823 N N . ASP A 1 102 ? -1.319 -7.879 2.496 1.00 95.31 102 ASP A N 1
ATOM 824 C CA . ASP A 1 102 ? -1.555 -6.941 1.397 1.00 95.31 102 ASP A CA 1
ATOM 825 C C . ASP A 1 102 ? -0.237 -6.524 0.728 1.00 95.31 102 ASP A C 1
ATOM 827 O O . ASP A 1 102 ? -0.122 -6.556 -0.498 1.00 95.31 102 ASP A O 1
ATOM 831 N N . GLN A 1 103 ? 0.799 -6.223 1.513 1.00 95.81 103 GLN A N 1
ATOM 832 C CA . GLN A 1 103 ? 2.121 -5.871 0.992 1.00 95.81 103 GLN A CA 1
ATOM 833 C C . GLN A 1 103 ? 2.733 -7.018 0.163 1.00 95.81 103 GLN A C 1
ATOM 835 O O . GLN A 1 103 ? 3.218 -6.793 -0.950 1.00 95.81 103 GLN A O 1
ATOM 840 N N . LEU A 1 104 ? 2.653 -8.261 0.651 1.00 95.12 104 LEU A N 1
ATOM 841 C CA . LEU A 1 104 ? 3.184 -9.433 -0.052 1.00 95.12 104 LEU A CA 1
ATOM 842 C C . LEU A 1 104 ? 2.371 -9.812 -1.295 1.00 95.12 104 LEU A C 1
ATOM 844 O O . LEU A 1 104 ? 2.948 -10.318 -2.260 1.00 95.12 104 LEU A O 1
ATOM 848 N N . ARG A 1 105 ? 1.054 -9.574 -1.297 1.00 92.75 105 ARG A N 1
ATOM 849 C CA . ARG A 1 105 ? 0.190 -9.815 -2.464 1.00 92.75 105 ARG A CA 1
ATOM 850 C C . ARG A 1 105 ? 0.374 -8.764 -3.554 1.00 92.75 105 ARG A C 1
ATOM 852 O O . ARG A 1 105 ? 0.357 -9.121 -4.726 1.00 92.75 105 ARG A O 1
ATOM 859 N N . LEU A 1 106 ? 0.515 -7.493 -3.174 1.00 91.62 106 LEU A N 1
ATOM 860 C CA . LEU A 1 106 ? 0.522 -6.369 -4.114 1.00 91.62 106 LEU A CA 1
ATOM 861 C C . LEU A 1 106 ? 1.918 -6.039 -4.639 1.00 91.62 106 LEU A C 1
ATOM 863 O O . LEU A 1 106 ? 2.064 -5.722 -5.817 1.00 91.62 106 LEU A O 1
ATOM 867 N N . LYS A 1 107 ? 2.931 -6.075 -3.767 1.00 91.00 107 LYS A N 1
ATOM 868 C CA . LYS A 1 107 ? 4.297 -5.649 -4.103 1.00 91.00 107 LYS A CA 1
ATOM 869 C C . LYS A 1 107 ? 5.301 -6.791 -4.132 1.00 91.00 107 LYS A C 1
ATOM 871 O O . LYS A 1 107 ? 6.365 -6.620 -4.707 1.00 91.00 107 LYS A O 1
ATOM 876 N N . HIS A 1 108 ? 4.969 -7.942 -3.540 1.00 91.69 108 HIS A N 1
ATOM 877 C CA . HIS A 1 108 ? 5.885 -9.080 -3.389 1.00 91.69 108 HIS A CA 1
ATOM 878 C C . HIS A 1 108 ? 7.206 -8.720 -2.677 1.00 91.69 108 HIS A C 1
ATOM 880 O O . HIS A 1 108 ? 8.226 -9.376 -2.876 1.00 91.69 108 HIS A O 1
ATOM 886 N N . GLU A 1 109 ? 7.176 -7.691 -1.831 1.00 94.25 109 GLU A N 1
ATOM 887 C CA . GLU A 1 109 ? 8.332 -7.125 -1.133 1.00 94.25 109 GLU A CA 1
ATOM 888 C C . GLU A 1 109 ? 8.001 -6.890 0.344 1.00 94.25 109 GLU A C 1
ATOM 890 O O . GLU A 1 109 ? 6.836 -6.912 0.738 1.00 94.25 109 GLU A O 1
ATOM 895 N N . ASP A 1 110 ? 9.021 -6.650 1.167 1.00 96.81 110 ASP A N 1
ATOM 896 C CA . ASP A 1 110 ? 8.840 -6.310 2.580 1.00 96.81 110 ASP A CA 1
ATOM 897 C C . ASP A 1 110 ? 8.637 -4.797 2.771 1.00 96.81 110 ASP A C 1
ATOM 899 O O . ASP A 1 110 ? 8.825 -4.003 1.849 1.00 96.81 110 ASP A O 1
ATOM 903 N N . PHE A 1 111 ? 8.230 -4.373 3.971 1.00 97.19 111 PHE A N 1
ATOM 904 C CA . PHE A 1 111 ? 8.269 -2.954 4.327 1.00 97.19 111 PHE A CA 1
ATOM 905 C C . PHE A 1 111 ? 9.717 -2.509 4.546 1.00 97.19 111 PHE A C 1
ATOM 907 O O . PHE A 1 111 ? 10.457 -3.137 5.305 1.00 97.19 111 PHE A O 1
ATOM 914 N N . THR A 1 112 ? 10.106 -1.404 3.913 1.00 94.62 112 THR A N 1
ATOM 915 C CA . THR A 1 112 ? 11.465 -0.852 4.001 1.00 94.62 112 THR A CA 1
ATOM 916 C C . THR A 1 112 ? 11.759 -0.263 5.379 1.00 94.62 112 THR A C 1
ATOM 918 O O . THR A 1 112 ? 12.887 -0.349 5.865 1.00 94.62 112 THR A O 1
ATOM 921 N N . SER A 1 113 ? 10.757 0.339 6.023 1.00 96.81 113 SER A N 1
ATOM 922 C CA . SER A 1 113 ? 10.912 1.004 7.316 1.00 96.81 113 SER A CA 1
ATOM 923 C C . SER A 1 113 ? 9.726 0.776 8.254 1.00 96.81 113 SER A C 1
ATOM 925 O O . SER A 1 113 ? 8.615 0.456 7.832 1.00 96.81 113 SER A O 1
ATOM 927 N N . GLU A 1 114 ? 9.960 0.986 9.555 1.00 96.12 114 GLU A N 1
ATOM 928 C CA . GLU A 1 114 ? 8.903 0.976 10.579 1.00 96.12 114 GLU A CA 1
ATOM 929 C C . GLU A 1 114 ? 7.821 2.007 10.297 1.00 96.12 114 GLU A C 1
ATOM 931 O O . GLU A 1 114 ? 6.643 1.717 10.487 1.00 96.12 114 GLU A O 1
ATOM 936 N N . SER A 1 115 ? 8.216 3.177 9.798 1.00 97.06 115 SER A N 1
ATOM 937 C CA . SER A 1 115 ? 7.294 4.237 9.414 1.00 97.06 115 SER A CA 1
ATOM 938 C C . SER A 1 115 ? 6.342 3.782 8.308 1.00 97.06 115 SER A C 1
ATOM 940 O O . SER A 1 115 ? 5.154 4.083 8.385 1.00 97.06 115 SER A O 1
ATOM 942 N N . ASP A 1 116 ? 6.820 3.007 7.328 1.00 97.25 116 ASP A N 1
ATOM 943 C CA . ASP A 1 116 ? 5.975 2.502 6.238 1.00 97.25 116 ASP A CA 1
ATOM 944 C C . ASP A 1 116 ? 4.926 1.511 6.754 1.00 97.25 116 ASP A C 1
ATOM 946 O O . ASP A 1 116 ? 3.741 1.636 6.433 1.00 97.25 116 ASP A O 1
ATOM 950 N N . LEU A 1 117 ? 5.342 0.558 7.597 1.00 97.94 117 LEU A N 1
ATOM 951 C CA . LEU A 1 117 ? 4.423 -0.406 8.207 1.00 97.94 117 LEU A CA 1
ATOM 952 C C . LEU A 1 117 ? 3.426 0.291 9.147 1.00 97.94 117 LEU A C 1
ATOM 954 O O . LEU A 1 117 ? 2.239 -0.037 9.140 1.00 97.94 117 LEU A O 1
ATOM 958 N N . LEU A 1 118 ? 3.883 1.274 9.928 1.00 97.38 118 LEU A N 1
ATOM 959 C CA . LEU A 1 118 ? 3.034 2.072 10.812 1.00 97.38 118 LEU A CA 1
ATOM 960 C C . LEU A 1 118 ? 1.969 2.837 10.018 1.00 97.38 118 LEU A C 1
ATOM 962 O O . LEU A 1 118 ? 0.788 2.775 10.359 1.00 97.38 118 LEU A O 1
ATOM 966 N N . MET A 1 119 ? 2.369 3.523 8.945 1.00 96.81 119 MET A N 1
ATOM 967 C CA . MET A 1 119 ? 1.442 4.250 8.080 1.00 96.81 119 MET A CA 1
ATOM 968 C C . MET A 1 119 ? 0.421 3.310 7.442 1.00 96.81 119 MET A C 1
ATOM 970 O O . MET A 1 119 ? -0.772 3.614 7.466 1.00 96.81 119 MET A O 1
ATOM 974 N N . ALA A 1 120 ? 0.856 2.146 6.950 1.00 97.31 120 ALA A N 1
ATOM 975 C CA . ALA A 1 120 ? -0.048 1.126 6.426 1.00 97.31 120 ALA A CA 1
ATOM 976 C C . ALA A 1 120 ? -1.071 0.674 7.484 1.00 97.31 120 ALA A C 1
ATOM 978 O O . ALA A 1 120 ? -2.267 0.612 7.196 1.00 97.31 120 ALA A O 1
ATOM 979 N N . CYS A 1 121 ? -0.632 0.443 8.726 1.00 97.12 121 CYS A N 1
ATOM 980 C CA . CYS A 1 121 ? -1.522 0.055 9.822 1.00 97.12 121 CYS A CA 1
ATOM 981 C C . CYS A 1 121 ? -2.541 1.152 10.171 1.00 97.12 121 CYS A C 1
ATOM 983 O O . CYS A 1 121 ? -3.706 0.844 10.414 1.00 97.12 1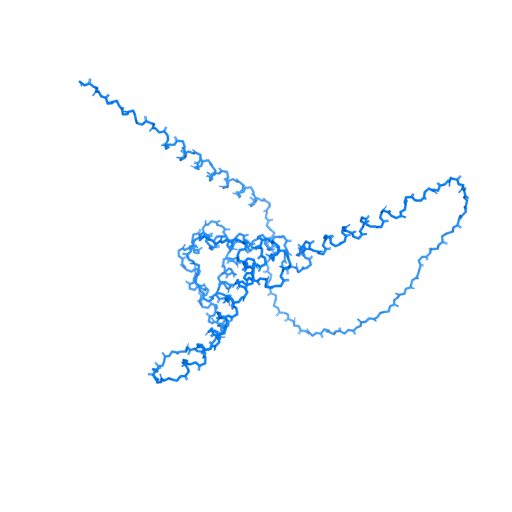21 CYS A O 1
ATOM 985 N N . ILE A 1 122 ? -2.129 2.425 10.200 1.00 95.38 122 ILE A N 1
ATOM 986 C CA . ILE A 1 122 ? -3.023 3.560 10.490 1.00 95.38 122 ILE A CA 1
ATOM 987 C C . ILE A 1 122 ? -4.068 3.727 9.383 1.00 95.38 122 ILE A C 1
ATOM 989 O O . ILE A 1 122 ? -5.247 3.932 9.681 1.00 95.38 122 ILE A O 1
ATOM 993 N N . ILE A 1 123 ? -3.651 3.633 8.117 1.00 93.81 123 ILE A N 1
ATOM 994 C CA . ILE A 1 123 ? -4.556 3.712 6.964 1.00 93.81 123 ILE A CA 1
ATOM 995 C C . ILE A 1 123 ? -5.590 2.591 7.054 1.00 93.81 123 ILE A C 1
ATOM 997 O O . ILE A 1 123 ? -6.785 2.875 7.072 1.00 93.81 123 ILE A O 1
ATOM 1001 N N . LEU A 1 124 ? -5.140 1.348 7.239 1.00 93.62 124 LEU A N 1
ATOM 1002 C CA . LEU A 1 124 ? -6.031 0.195 7.333 1.00 93.62 124 LEU A CA 1
ATOM 1003 C C . LEU A 1 124 ? -7.003 0.303 8.522 1.00 93.62 124 LEU A C 1
ATOM 1005 O O . LEU A 1 124 ? -8.185 -0.012 8.392 1.00 93.62 124 LEU A O 1
ATOM 1009 N N . GLN A 1 125 ? -6.551 0.799 9.679 1.00 92.69 125 GLN A N 1
ATOM 1010 C CA . GLN A 1 125 ? -7.444 1.056 10.816 1.00 92.69 125 GLN A CA 1
ATOM 1011 C C . GLN A 1 125 ? -8.513 2.098 10.492 1.00 92.69 125 GLN A C 1
ATOM 1013 O O . GLN A 1 125 ? -9.676 1.910 10.853 1.00 92.69 125 GLN A O 1
ATOM 1018 N N . LYS A 1 126 ? -8.140 3.190 9.815 1.00 89.62 126 LYS A N 1
ATOM 1019 C CA . LYS A 1 126 ? -9.100 4.214 9.390 1.00 89.62 126 LYS A CA 1
ATOM 1020 C C . LYS A 1 126 ? -10.093 3.660 8.376 1.00 89.62 126 LYS A C 1
ATOM 1022 O O . LYS A 1 126 ? -11.281 3.934 8.505 1.00 89.62 126 LYS A O 1
ATOM 1027 N N . GLU A 1 127 ? -9.646 2.852 7.422 1.00 87.12 127 GLU A N 1
ATOM 1028 C CA . GLU A 1 127 ? -10.532 2.190 6.460 1.00 87.12 127 GLU A CA 1
ATOM 1029 C C . GLU A 1 127 ? -11.528 1.265 7.166 1.00 87.12 127 GLU A C 1
ATOM 1031 O O . GLU A 1 127 ? -12.731 1.35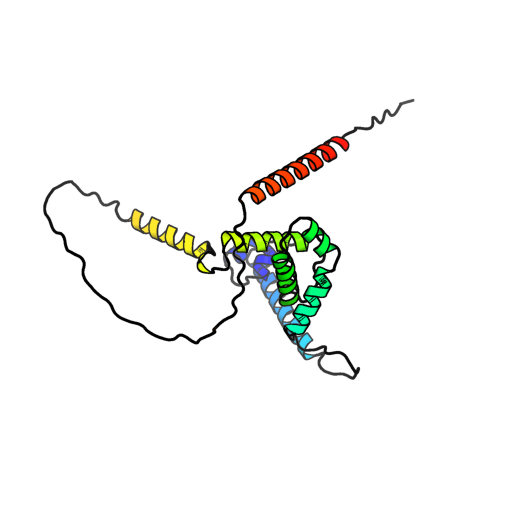9 6.933 1.00 87.12 127 GLU A O 1
ATOM 1036 N N . ILE A 1 128 ? -11.071 0.438 8.107 1.00 88.31 128 ILE A N 1
ATOM 1037 C CA . ILE A 1 128 ? -11.961 -0.431 8.888 1.00 88.31 128 ILE A CA 1
ATOM 1038 C C . ILE A 1 128 ? -12.939 0.396 9.733 1.00 88.31 128 ILE A C 1
ATOM 1040 O O . ILE A 1 128 ? -14.115 0.052 9.807 1.00 88.31 128 ILE A O 1
ATOM 1044 N N . LYS A 1 129 ? -12.493 1.505 10.333 1.00 85.19 129 LYS A N 1
ATOM 1045 C CA . LYS A 1 129 ? -13.338 2.361 11.178 1.00 85.19 129 LYS A CA 1
ATOM 1046 C C . LYS A 1 129 ? -14.394 3.136 10.385 1.00 85.19 129 LYS A C 1
ATOM 1048 O O . LYS A 1 129 ? -15.528 3.240 10.838 1.00 85.19 129 LYS A O 1
ATOM 1053 N N . HIS A 1 130 ? -14.020 3.715 9.245 1.00 79.25 130 HIS A N 1
ATOM 1054 C CA . HIS A 1 130 ? -14.878 4.634 8.489 1.00 79.25 130 HIS A CA 1
ATOM 1055 C C . HIS A 1 130 ? -15.647 3.947 7.361 1.00 79.25 130 HIS A C 1
ATOM 1057 O O . HIS A 1 130 ? -16.796 4.290 7.107 1.00 79.25 130 HIS A O 1
ATOM 1063 N N . ILE A 1 131 ? -15.024 2.979 6.689 1.00 79.94 131 ILE A N 1
ATOM 1064 C CA . ILE A 1 131 ? -15.621 2.269 5.555 1.00 79.94 131 ILE A CA 1
ATOM 1065 C C . ILE A 1 131 ? -16.257 0.966 6.047 1.00 79.94 131 ILE A C 1
ATOM 1067 O O . ILE A 1 131 ? -17.272 0.536 5.508 1.00 79.94 131 ILE A O 1
ATOM 1071 N N . GLY A 1 132 ? -15.703 0.326 7.084 1.00 72.38 132 GLY A N 1
ATOM 1072 C CA . GLY A 1 132 ? -16.207 -0.958 7.587 1.00 72.38 132 GLY A CA 1
ATOM 1073 C C . GLY A 1 132 ? -16.099 -2.087 6.558 1.00 72.38 132 GLY A C 1
ATOM 1074 O O . GLY A 1 132 ? -16.864 -3.044 6.620 1.00 72.38 132 GLY A O 1
ATOM 1075 N N . GLY A 1 133 ? -15.219 -1.941 5.560 1.00 64.38 133 GLY A N 1
ATOM 1076 C CA . GLY A 1 133 ? -15.118 -2.854 4.414 1.00 64.38 133 GLY A CA 1
ATOM 1077 C C . GLY A 1 133 ? -16.313 -2.806 3.450 1.00 64.38 133 GLY A C 1
ATOM 1078 O O . GLY A 1 133 ? -16.377 -3.602 2.517 1.00 64.38 133 GLY A O 1
ATOM 1079 N N . LYS A 1 134 ? -17.253 -1.880 3.657 1.00 71.00 134 LYS A N 1
ATOM 1080 C CA . LYS A 1 134 ? -18.464 -1.713 2.855 1.00 71.00 134 LYS A CA 1
ATOM 1081 C C . LYS A 1 134 ? -18.219 -0.729 1.717 1.00 71.00 134 LYS A C 1
ATOM 1083 O O . LYS A 1 134 ? -17.920 0.441 1.950 1.00 71.00 134 LYS A O 1
ATOM 1088 N N . LYS A 1 135 ? -18.341 -1.196 0.473 1.00 65.81 135 LYS A N 1
ATOM 1089 C CA . LYS A 1 135 ? -18.087 -0.389 -0.734 1.00 65.81 135 LYS A CA 1
ATOM 1090 C C . LYS A 1 135 ? -18.994 0.845 -0.801 1.00 65.81 135 LYS A C 1
ATOM 1092 O O . LYS A 1 135 ? -18.580 1.876 -1.318 1.00 65.81 135 LYS A O 1
ATOM 1097 N N . GLU A 1 136 ? -20.198 0.751 -0.249 1.00 67.44 136 GLU A N 1
ATOM 1098 C CA . GLU A 1 136 ? -21.181 1.830 -0.160 1.00 67.44 136 GLU A CA 1
ATOM 1099 C C . GLU A 1 136 ? -20.732 3.014 0.713 1.00 67.44 136 GLU A C 1
ATOM 1101 O O . GLU A 1 136 ? -21.209 4.126 0.515 1.00 67.44 136 GLU A O 1
ATOM 1106 N N . ASN A 1 137 ? -19.770 2.808 1.618 1.00 66.62 137 ASN A N 1
ATOM 1107 C CA . ASN A 1 137 ? -19.230 3.867 2.475 1.00 66.62 137 ASN A CA 1
ATOM 1108 C C . ASN A 1 137 ? -18.036 4.599 1.843 1.00 66.62 137 ASN A C 1
ATOM 1110 O O . ASN A 1 137 ? -17.512 5.555 2.417 1.00 66.62 137 ASN A O 1
ATOM 1114 N N . ILE A 1 138 ? -17.588 4.169 0.660 1.00 70.00 138 ILE A N 1
ATOM 1115 C CA . ILE A 1 138 ? -16.580 4.893 -0.108 1.00 70.00 138 ILE A CA 1
ATOM 1116 C C . ILE A 1 138 ? -17.283 6.087 -0.757 1.00 70.00 138 ILE A C 1
ATOM 1118 O O . ILE A 1 138 ? -17.864 5.977 -1.837 1.00 70.00 138 ILE A O 1
ATOM 1122 N N . LEU A 1 139 ? -17.230 7.245 -0.095 1.00 59.78 139 LEU A N 1
ATOM 1123 C CA . LEU A 1 139 ? -17.648 8.513 -0.688 1.00 59.78 139 LEU A CA 1
ATOM 1124 C C . LEU A 1 139 ? -16.707 8.848 -1.846 1.00 59.78 139 LEU A C 1
ATOM 1126 O O . LEU A 1 139 ? -15.644 9.432 -1.650 1.00 59.78 139 LEU A O 1
ATOM 1130 N N . VAL A 1 140 ? -17.095 8.462 -3.063 1.00 59.22 140 VAL A N 1
ATOM 1131 C CA . VAL A 1 140 ? -16.408 8.889 -4.281 1.00 59.22 140 VAL A CA 1
ATOM 1132 C C . VAL A 1 140 ? -16.877 10.314 -4.592 1.00 59.22 140 VAL A C 1
ATOM 1134 O O . VAL A 1 140 ? -18.047 10.498 -4.948 1.00 59.22 140 VAL A O 1
ATOM 1137 N N . PRO A 1 141 ? -16.004 11.336 -4.494 1.00 54.28 141 PRO A N 1
ATOM 1138 C CA . PRO A 1 141 ? -16.425 12.731 -4.600 1.00 54.28 141 PRO A CA 1
ATOM 1139 C C . PRO A 1 141 ? -17.136 13.061 -5.912 1.00 54.28 141 PRO A C 1
ATOM 1141 O O . PRO A 1 141 ? -17.988 13.937 -5.927 1.00 54.28 141 PRO A O 1
ATOM 1144 N N . CYS A 1 142 ? -16.844 12.355 -7.011 1.00 57.19 142 CYS A N 1
ATOM 1145 C CA . CYS A 1 142 ? -17.489 12.620 -8.297 1.00 57.19 142 CYS A CA 1
ATOM 1146 C C . CYS A 1 142 ? -18.991 12.297 -8.313 1.00 57.19 142 CYS A C 1
ATOM 1148 O O . CYS A 1 142 ? -19.736 13.013 -8.975 1.00 57.19 142 CYS A O 1
ATOM 1150 N N . ILE A 1 143 ? -19.446 11.284 -7.567 1.00 59.34 143 ILE A N 1
ATOM 1151 C CA . ILE A 1 143 ? -20.872 10.928 -7.492 1.00 59.34 143 ILE A CA 1
ATOM 1152 C C . ILE A 1 143 ? -21.599 11.918 -6.577 1.00 59.34 143 ILE A C 1
ATOM 1154 O O . ILE A 1 143 ? -22.631 12.468 -6.951 1.00 59.34 143 ILE A O 1
ATOM 1158 N N . ALA A 1 144 ? -21.014 12.228 -5.416 1.00 56.91 144 ALA A N 1
ATOM 1159 C CA . ALA A 1 144 ? -21.580 13.207 -4.488 1.00 56.91 144 ALA A CA 1
ATOM 1160 C C . ALA A 1 144 ? -21.660 14.618 -5.108 1.00 56.91 144 ALA A C 1
ATOM 1162 O O . ALA A 1 144 ? -22.673 15.298 -4.979 1.00 56.91 144 ALA A O 1
ATOM 1163 N N . MET A 1 145 ? -20.621 15.038 -5.837 1.00 57.75 145 MET A N 1
ATOM 1164 C CA . MET A 1 145 ? -20.587 16.330 -6.533 1.00 57.75 145 MET A CA 1
ATOM 1165 C C . MET A 1 145 ? -21.514 16.375 -7.754 1.00 57.75 145 MET A C 1
ATOM 1167 O O . MET A 1 145 ? -21.983 17.454 -8.105 1.00 57.75 145 MET A O 1
ATOM 1171 N N . GLY A 1 146 ? -21.781 15.235 -8.403 1.00 61.69 146 GLY A N 1
ATOM 1172 C CA . GLY A 1 146 ? -22.777 15.139 -9.475 1.00 61.69 146 GLY A CA 1
ATOM 1173 C C . GLY A 1 146 ? -24.174 15.488 -8.965 1.00 61.69 146 GLY A C 1
ATOM 1174 O O . GLY A 1 146 ? -24.818 16.382 -9.506 1.00 61.69 146 GLY A O 1
ATOM 1175 N N . ASN A 1 147 ? -24.573 14.883 -7.845 1.00 58.66 147 ASN A N 1
ATOM 1176 C CA . ASN A 1 147 ? -25.883 15.126 -7.238 1.00 58.66 147 ASN A CA 1
ATOM 1177 C C . ASN A 1 147 ? -26.042 16.576 -6.742 1.00 58.66 147 ASN A C 1
ATOM 1179 O O . ASN A 1 147 ? -27.117 17.153 -6.878 1.00 58.66 147 ASN A O 1
ATOM 1183 N N . ILE A 1 148 ? -24.976 17.197 -6.215 1.00 59.47 148 ILE A N 1
ATOM 1184 C CA . ILE A 1 148 ? -25.004 18.619 -5.813 1.00 59.47 148 ILE A CA 1
ATOM 1185 C C . ILE A 1 148 ? -25.253 19.518 -7.033 1.00 59.47 148 ILE A C 1
ATOM 1187 O O . ILE A 1 148 ? -26.111 20.396 -6.985 1.00 59.47 148 ILE A O 1
ATOM 1191 N N . ARG A 1 149 ? -24.566 19.259 -8.153 1.00 62.22 149 ARG A N 1
ATOM 1192 C CA . ARG A 1 149 ? -24.736 20.041 -9.389 1.00 62.22 149 ARG A CA 1
ATOM 1193 C C . ARG A 1 149 ? -26.127 19.901 -10.001 1.00 62.22 149 ARG A C 1
ATOM 1195 O O . ARG A 1 149 ? -26.626 20.866 -10.570 1.00 62.22 149 ARG A O 1
ATOM 1202 N N . GLU A 1 150 ? -26.740 18.724 -9.914 1.00 60.88 150 GLU A N 1
ATOM 1203 C CA . GLU A 1 150 ? -28.114 18.513 -10.389 1.00 60.88 150 GLU A CA 1
ATOM 1204 C C . GLU A 1 150 ? -29.144 19.211 -9.489 1.00 60.88 150 GLU A C 1
ATOM 1206 O O . GLU A 1 150 ? -30.118 19.768 -9.993 1.00 60.88 150 GLU A O 1
ATOM 1211 N N . THR A 1 151 ? -28.895 19.269 -8.177 1.00 60.81 151 THR A N 1
ATOM 1212 C CA . THR A 1 151 ? -29.782 19.956 -7.222 1.00 60.81 151 THR A CA 1
ATOM 1213 C C . THR A 1 151 ? -29.761 21.477 -7.433 1.00 60.81 151 THR A C 1
ATOM 1215 O O . THR A 1 151 ? -30.816 22.102 -7.493 1.00 60.81 151 THR A O 1
ATOM 1218 N N . GLU A 1 152 ? -28.587 22.072 -7.671 1.00 59.41 152 GLU A N 1
ATOM 1219 C CA . GLU A 1 152 ? -28.455 23.514 -7.952 1.00 59.41 152 GLU A CA 1
ATOM 1220 C C . GLU A 1 152 ? -29.096 23.933 -9.292 1.00 59.41 152 GLU A C 1
ATOM 1222 O O . GLU A 1 152 ? -29.554 25.066 -9.439 1.00 59.41 152 GLU A O 1
ATOM 1227 N N . GLN A 1 153 ? -29.165 23.032 -10.280 1.00 58.75 153 GLN A N 1
ATOM 1228 C CA . GLN A 1 153 ? -29.805 23.324 -11.571 1.00 58.75 153 GLN A CA 1
ATOM 1229 C C . GLN A 1 153 ? -31.336 23.296 -11.509 1.00 58.75 153 GLN A C 1
ATOM 1231 O O . GLN A 1 153 ? -31.982 24.020 -12.267 1.00 58.75 153 GLN A O 1
ATOM 1236 N N . LEU A 1 154 ? -31.920 22.502 -10.609 1.00 58.22 154 LEU A N 1
ATOM 1237 C CA . LEU A 1 154 ? -33.371 22.460 -10.411 1.00 58.22 154 LEU A CA 1
ATOM 1238 C C . LEU A 1 154 ? -33.879 23.682 -9.633 1.00 58.22 154 LEU A C 1
ATOM 1240 O O . LEU A 1 154 ? -34.955 24.189 -9.939 1.00 58.22 154 LEU A O 1
ATOM 1244 N N . GLU A 1 155 ? -33.088 24.215 -8.699 1.00 57.19 155 GLU A N 1
ATOM 1245 C CA . GLU A 1 155 ? -33.449 25.427 -7.944 1.00 57.19 155 GLU A CA 1
ATOM 1246 C C . GLU A 1 155 ? -33.324 26.720 -8.770 1.00 57.19 155 GLU A C 1
ATOM 1248 O O . GLU A 1 155 ? -33.979 27.718 -8.474 1.00 57.19 155 GLU A O 1
ATOM 1253 N N . ALA A 1 156 ? -32.545 26.712 -9.855 1.00 58.31 156 ALA A N 1
ATOM 1254 C CA . ALA A 1 156 ? -32.382 27.876 -10.727 1.00 58.31 156 ALA A CA 1
ATOM 1255 C C . ALA A 1 156 ? -33.532 28.082 -11.737 1.00 58.31 156 ALA A C 1
ATOM 1257 O O . ALA A 1 156 ? -33.544 29.098 -12.434 1.00 58.31 156 ALA A O 1
ATOM 1258 N N . HIS A 1 157 ? -34.490 27.149 -11.842 1.00 55.22 157 HIS A N 1
ATOM 1259 C CA . HIS A 1 157 ? -35.556 27.196 -12.855 1.00 55.22 157 HIS A CA 1
ATOM 1260 C C . HIS A 1 157 ? -36.956 27.551 -12.302 1.00 55.22 157 HIS A C 1
ATOM 1262 O O . HIS A 1 157 ? -37.899 27.665 -13.086 1.00 55.22 157 HIS A O 1
ATOM 1268 N N . ASP A 1 158 ? -37.097 27.800 -10.993 1.00 50.41 158 ASP A N 1
ATOM 1269 C CA . ASP A 1 158 ? -38.373 28.188 -10.351 1.00 50.41 158 ASP A CA 1
ATOM 1270 C C . ASP A 1 158 ? -38.380 29.644 -9.832 1.00 50.41 158 ASP A C 1
ATOM 1272 O O . ASP A 1 158 ? -39.017 29.999 -8.846 1.00 50.41 158 ASP A O 1
ATOM 1276 N N . GLY A 1 159 ? -37.660 30.534 -10.523 1.00 53.03 159 GLY A N 1
ATOM 1277 C CA . GLY A 1 159 ? -37.737 31.990 -10.327 1.00 53.03 159 GLY A CA 1
ATOM 1278 C C . GLY A 1 159 ? -38.914 32.654 -11.056 1.00 53.03 159 GLY A C 1
ATOM 1279 O O . GLY A 1 159 ? -38.844 33.841 -11.376 1.00 53.03 159 GLY A O 1
ATOM 1280 N N . GLY A 1 160 ? -39.960 31.891 -11.383 1.00 51.50 160 GLY A N 1
ATOM 1281 C CA . GLY A 1 160 ? -41.172 32.367 -12.043 1.00 51.50 160 GLY A CA 1
ATOM 1282 C C . GLY A 1 160 ? -42.236 32.774 -11.028 1.00 51.50 160 GLY A C 1
ATOM 1283 O O . GLY A 1 160 ? -43.061 31.962 -10.636 1.00 51.50 160 GLY A O 1
ATOM 1284 N N . GLU A 1 161 ? -42.186 34.041 -10.622 1.00 54.47 161 GLU A N 1
ATOM 1285 C CA . GLU A 1 161 ? -43.279 34.866 -10.090 1.00 54.47 161 GLU A CA 1
ATOM 1286 C C . GLU A 1 161 ? -44.681 34.213 -10.108 1.00 54.47 161 GLU A C 1
ATOM 1288 O O . GLU A 1 161 ? -45.337 34.141 -11.149 1.00 54.47 161 GLU A O 1
ATOM 1293 N N . LEU A 1 162 ? -45.184 33.801 -8.937 1.00 45.69 162 LEU A N 1
ATOM 1294 C CA . LEU A 1 162 ? -46.596 33.459 -8.761 1.00 45.69 162 LEU A CA 1
ATOM 1295 C C . LEU A 1 162 ? -47.258 34.331 -7.693 1.00 45.69 162 LEU A C 1
ATOM 1297 O O . LEU A 1 162 ? -46.930 34.309 -6.506 1.00 45.69 162 LEU A O 1
ATOM 1301 N N . ALA A 1 163 ? -48.233 35.096 -8.180 1.00 47.03 163 ALA A N 1
ATOM 1302 C CA . ALA A 1 163 ? -49.224 35.835 -7.420 1.00 47.03 163 ALA A CA 1
ATOM 1303 C C . ALA A 1 163 ? -50.086 34.906 -6.536 1.00 47.03 163 ALA A C 1
ATOM 1305 O O . ALA A 1 163 ? -50.305 33.743 -6.882 1.00 47.03 163 ALA A O 1
ATOM 1306 N N . PRO A 1 164 ? -50.654 35.411 -5.426 1.00 54.28 164 PRO A N 1
ATOM 1307 C CA . PRO A 1 164 ? -51.432 34.592 -4.513 1.00 54.28 164 PRO A CA 1
ATOM 1308 C C . PRO A 1 164 ? -52.908 34.605 -4.911 1.00 54.28 164 PRO A C 1
ATOM 1310 O O . PRO A 1 164 ? -53.569 35.623 -4.724 1.00 54.28 164 PRO A O 1
ATOM 1313 N N . GLN A 1 165 ? -53.457 33.478 -5.372 1.00 42.88 165 GLN A N 1
ATOM 1314 C CA . GLN A 1 165 ? -54.882 33.180 -5.193 1.00 42.88 165 GLN A CA 1
ATOM 1315 C C . GLN A 1 165 ? -55.128 31.701 -4.901 1.00 42.88 165 GLN A C 1
ATOM 1317 O O . GLN A 1 165 ? -54.329 30.821 -5.196 1.00 42.88 165 GLN A O 1
ATOM 1322 N N . GLN A 1 166 ? -56.228 31.503 -4.192 1.00 45.22 166 GLN A N 1
ATOM 1323 C CA . GLN A 1 166 ? -56.557 30.368 -3.357 1.00 45.22 166 GLN A CA 1
ATOM 1324 C C . GLN A 1 166 ? -57.056 29.137 -4.132 1.00 45.22 166 GLN A C 1
ATOM 1326 O O . GLN A 1 166 ? -57.459 29.235 -5.287 1.00 45.22 166 GLN A O 1
ATOM 1331 N N . LEU A 1 167 ? -57.220 28.063 -3.347 1.00 40.59 167 LEU A N 1
ATOM 1332 C CA . LEU A 1 167 ? -58.377 27.152 -3.309 1.00 40.59 167 LEU A CA 1
ATOM 1333 C C . LEU A 1 167 ? -58.218 25.742 -3.944 1.00 40.59 167 LEU A C 1
ATOM 1335 O O . LEU A 1 167 ? -58.057 25.570 -5.143 1.00 40.59 167 LEU A O 1
ATOM 1339 N N . ILE A 1 168 ? -58.480 24.762 -3.059 1.00 39.00 168 ILE A N 1
ATOM 1340 C CA . ILE A 1 168 ? -59.161 23.452 -3.217 1.00 39.00 168 ILE A CA 1
ATOM 1341 C C . ILE A 1 168 ? -58.317 22.174 -3.395 1.00 39.00 168 ILE A C 1
ATOM 1343 O O . ILE A 1 168 ? -57.743 21.909 -4.440 1.00 39.00 168 ILE A O 1
ATOM 1347 N N . ASN A 1 169 ? -58.387 21.350 -2.336 1.00 39.97 169 ASN A N 1
ATOM 1348 C CA . ASN A 1 169 ? -58.448 19.881 -2.234 1.00 39.97 169 ASN A CA 1
ATOM 1349 C C . ASN A 1 169 ? -57.953 19.034 -3.420 1.00 39.97 169 ASN A C 1
ATOM 1351 O O . ASN A 1 169 ? -58.577 19.045 -4.474 1.00 39.97 169 ASN A O 1
ATOM 1355 N N . THR A 1 170 ? -57.051 18.080 -3.164 1.00 36.94 170 THR A N 1
ATOM 1356 C CA . THR A 1 170 ? -57.414 16.648 -3.026 1.00 36.94 170 THR A CA 1
ATOM 1357 C C . THR A 1 170 ? -56.203 15.773 -2.685 1.00 36.94 170 THR A C 1
ATOM 1359 O O . THR A 1 170 ? -55.138 15.870 -3.282 1.00 36.94 170 THR A O 1
ATOM 1362 N N . LEU A 1 171 ? -56.415 14.906 -1.696 1.00 42.22 171 LEU A N 1
ATOM 1363 C CA . LEU A 1 171 ? -55.621 13.726 -1.349 1.00 42.22 171 LEU A CA 1
ATOM 1364 C C . LEU A 1 171 ? -55.761 12.658 -2.459 1.00 42.22 171 LEU A C 1
ATOM 1366 O O . LEU A 1 171 ? -56.845 12.547 -3.036 1.00 42.22 171 LEU A O 1
ATOM 1370 N N . PRO A 1 172 ? -54.731 11.836 -2.719 1.00 44.47 172 PRO A N 1
ATOM 1371 C CA . PRO A 1 172 ? -54.920 10.387 -2.533 1.00 44.47 172 PRO A CA 1
ATOM 1372 C C . PRO A 1 172 ? -53.674 9.730 -1.903 1.00 44.47 172 PRO A C 1
ATOM 1374 O O . PRO A 1 172 ? -52.541 10.037 -2.253 1.00 44.47 172 PRO A O 1
ATOM 1377 N N . THR A 1 173 ? -53.808 9.008 -0.792 1.00 36.16 173 THR A N 1
ATOM 1378 C CA . THR A 1 173 ? -54.091 7.560 -0.675 1.00 36.16 173 THR A CA 1
ATOM 1379 C C . THR A 1 173 ? -53.032 6.665 -1.324 1.00 36.16 173 THR A C 1
ATOM 1381 O O . THR A 1 173 ? -52.929 6.563 -2.542 1.00 36.16 173 THR A O 1
ATOM 1384 N N . ALA A 1 174 ? -52.285 5.978 -0.459 1.00 43.47 174 ALA A N 1
ATOM 1385 C CA . ALA A 1 174 ? -51.383 4.887 -0.787 1.00 43.47 174 ALA A CA 1
ATOM 1386 C C . ALA A 1 174 ? -52.145 3.663 -1.318 1.00 43.47 174 ALA A C 1
ATOM 1388 O O . ALA A 1 174 ? -53.149 3.276 -0.720 1.00 43.47 174 ALA A O 1
ATOM 1389 N N . SER A 1 175 ? -51.626 3.024 -2.369 1.00 42.59 175 SER A N 1
ATOM 1390 C CA . SER A 1 175 ? -51.603 1.562 -2.542 1.00 42.59 175 SER A CA 1
ATOM 1391 C C . SER A 1 175 ? -50.783 1.159 -3.770 1.00 42.59 175 SER A C 1
ATOM 1393 O O . SER A 1 175 ? -50.929 1.741 -4.838 1.00 42.59 175 SER A O 1
ATOM 1395 N N . GLU A 1 176 ? -49.954 0.140 -3.543 1.00 40.44 176 GLU A N 1
ATOM 1396 C CA . GLU A 1 176 ? -49.607 -0.962 -4.449 1.00 40.44 176 GLU A CA 1
ATOM 1397 C C . GLU A 1 176 ? -48.930 -0.657 -5.794 1.00 40.44 176 GLU A C 1
ATOM 1399 O O . GLU A 1 176 ? -49.550 -0.214 -6.752 1.00 40.44 176 GLU A O 1
ATOM 1404 N N . LEU A 1 177 ? -47.665 -1.079 -5.892 1.00 39.12 177 LEU A N 1
ATOM 1405 C CA . LEU A 1 177 ? -47.224 -1.994 -6.948 1.00 39.12 177 LEU A CA 1
ATOM 1406 C C . LEU A 1 177 ? -45.973 -2.746 -6.469 1.00 39.12 177 LEU A C 1
ATOM 1408 O O . LEU A 1 177 ? -44.845 -2.260 -6.533 1.00 39.12 177 LEU A O 1
ATOM 1412 N N . GLU A 1 178 ? -46.214 -3.952 -5.957 1.00 46.84 178 GLU A N 1
ATOM 1413 C CA . GLU A 1 178 ? -45.253 -5.047 -6.020 1.00 46.84 178 GLU A CA 1
ATOM 1414 C C . GLU A 1 178 ? -44.979 -5.384 -7.493 1.00 46.84 178 GLU A C 1
ATOM 1416 O O . GLU A 1 178 ? -45.911 -5.369 -8.294 1.00 46.84 178 GLU A O 1
ATOM 1421 N N . MET A 1 179 ? -43.732 -5.720 -7.842 1.00 41.47 179 MET A N 1
ATOM 1422 C CA . MET A 1 179 ? -43.396 -6.843 -8.733 1.00 41.47 179 MET A CA 1
ATOM 1423 C C . MET A 1 179 ? -41.867 -7.001 -8.875 1.00 41.47 179 MET A C 1
ATOM 1425 O O . MET A 1 179 ? -41.195 -6.289 -9.611 1.00 41.47 179 MET A O 1
ATOM 1429 N N . ASN A 1 180 ? -41.351 -7.986 -8.140 1.00 37.62 180 ASN A N 1
ATOM 1430 C CA . ASN A 1 180 ? -40.607 -9.151 -8.630 1.00 37.62 180 ASN A CA 1
ATOM 1431 C C . ASN A 1 180 ? -39.390 -8.931 -9.548 1.00 37.62 180 ASN A C 1
ATOM 1433 O O . ASN A 1 180 ? -39.520 -8.728 -10.752 1.00 37.62 180 ASN A O 1
ATOM 1437 N N . SER A 1 181 ? -38.195 -9.214 -9.018 1.00 35.44 181 SER A N 1
ATOM 1438 C CA . SER A 1 181 ? -37.117 -9.852 -9.789 1.00 35.44 181 SER A CA 1
ATOM 1439 C C . SER A 1 181 ? -36.242 -10.708 -8.874 1.00 35.44 181 SER A C 1
ATOM 1441 O O . SER A 1 181 ? -35.371 -10.227 -8.156 1.00 35.44 181 SER A O 1
ATOM 1443 N N . SER A 1 182 ? -36.528 -12.009 -8.903 1.00 34.69 182 SER A N 1
ATOM 1444 C CA . SER A 1 182 ? -35.709 -13.086 -8.357 1.00 34.69 182 SER A CA 1
ATOM 1445 C C . SER A 1 182 ? -34.571 -13.442 -9.313 1.00 34.69 182 SER A C 1
ATOM 1447 O O . SER A 1 182 ? -34.797 -13.599 -10.509 1.00 34.69 182 SER A O 1
ATOM 1449 N N . SER A 1 183 ? -33.371 -13.637 -8.771 1.00 35.22 183 SER A N 1
ATOM 1450 C CA . SER A 1 183 ? -32.365 -14.669 -9.108 1.00 35.22 183 SER A CA 1
ATOM 1451 C C . SER A 1 183 ? -31.004 -14.156 -8.626 1.00 35.22 183 SER A C 1
ATOM 1453 O O . SER A 1 183 ? -30.697 -12.982 -8.761 1.00 35.22 183 SER A O 1
ATOM 1455 N N . SER A 1 184 ? -30.120 -14.920 -8.007 1.00 32.91 184 SER A N 1
ATOM 1456 C CA . SER A 1 184 ? -30.148 -16.291 -7.517 1.00 32.91 184 SER A CA 1
ATOM 1457 C C . SER A 1 184 ? -28.978 -16.385 -6.544 1.00 32.91 184 SER A C 1
ATOM 1459 O O . SER A 1 184 ? -27.857 -16.009 -6.883 1.00 32.91 184 SER A O 1
ATOM 1461 N N . ALA A 1 185 ? -29.261 -16.860 -5.337 1.00 32.91 185 ALA A N 1
ATOM 1462 C CA . ALA A 1 185 ? -28.260 -17.213 -4.350 1.00 32.91 185 ALA A CA 1
ATOM 1463 C C . ALA A 1 185 ? -27.442 -18.417 -4.839 1.00 32.91 185 ALA A C 1
ATOM 1465 O O . ALA A 1 185 ? -28.004 -19.403 -5.314 1.00 32.91 185 ALA A O 1
ATOM 1466 N N . THR A 1 186 ? -26.126 -18.364 -4.654 1.00 37.25 186 THR A N 1
ATOM 1467 C CA . THR A 1 186 ? -25.317 -19.569 -4.464 1.00 37.25 186 THR A CA 1
ATOM 1468 C C . THR A 1 186 ? -24.701 -19.505 -3.080 1.00 37.25 186 THR A C 1
ATOM 1470 O O . THR A 1 186 ? -23.971 -18.570 -2.756 1.00 37.25 186 THR A O 1
ATOM 1473 N N . ASN A 1 187 ? -25.061 -20.512 -2.290 1.00 40.47 187 ASN A N 1
ATOM 1474 C CA . ASN A 1 187 ? -24.561 -20.850 -0.968 1.00 40.47 187 ASN A CA 1
ATOM 1475 C C . ASN A 1 187 ? -23.039 -20.731 -0.857 1.00 40.47 187 ASN A C 1
ATOM 1477 O O . ASN A 1 187 ? -22.324 -21.370 -1.628 1.00 40.47 187 ASN A O 1
ATOM 1481 N N . ILE A 1 188 ? -22.571 -20.036 0.178 1.00 38.41 188 ILE A N 1
ATOM 1482 C CA . ILE A 1 188 ? -21.412 -20.482 0.953 1.00 38.41 188 ILE A CA 1
ATOM 1483 C C . ILE A 1 188 ? -21.809 -20.359 2.423 1.00 38.41 188 ILE A C 1
ATOM 1485 O O . ILE A 1 188 ? -21.901 -19.265 2.978 1.00 38.41 188 ILE A O 1
ATOM 1489 N N . GLU A 1 189 ? -22.121 -21.515 2.997 1.00 34.53 189 GLU A N 1
ATOM 1490 C CA . GLU A 1 189 ? -22.239 -21.749 4.426 1.00 34.53 189 GLU A CA 1
ATOM 1491 C C . GLU A 1 189 ? -20.883 -21.528 5.121 1.00 34.53 189 GLU A C 1
ATOM 1493 O O . GLU A 1 189 ? -19.833 -21.934 4.627 1.00 34.53 189 GLU A O 1
ATOM 1498 N N . GLU A 1 190 ? -20.967 -20.893 6.291 1.00 36.16 190 GLU A N 1
ATOM 1499 C CA . GLU A 1 190 ? -20.326 -21.357 7.524 1.00 36.16 190 GLU A CA 1
ATOM 1500 C C . GLU A 1 190 ? -18.791 -21.296 7.629 1.00 36.16 190 GLU A C 1
ATOM 1502 O O . GLU A 1 190 ? -18.081 -22.268 7.401 1.00 36.16 190 GLU A O 1
ATOM 1507 N N . ILE A 1 191 ? -18.293 -20.175 8.172 1.00 29.78 191 ILE A N 1
ATOM 1508 C CA . ILE A 1 191 ? -17.278 -20.223 9.237 1.00 29.78 191 ILE A CA 1
ATOM 1509 C C . ILE A 1 191 ? -17.697 -19.244 10.340 1.00 29.78 191 ILE A C 1
ATOM 1511 O O . ILE A 1 191 ? -17.507 -18.031 10.242 1.00 29.78 191 ILE A O 1
ATOM 1515 N N . CYS A 1 192 ? -18.274 -19.798 11.404 1.00 35.69 192 CYS A N 1
ATOM 1516 C CA . CYS A 1 192 ? -18.404 -19.146 12.699 1.00 35.69 192 CYS A CA 1
ATOM 1517 C C . CYS A 1 192 ? -17.016 -18.949 13.320 1.00 35.69 192 CYS A C 1
ATOM 1519 O O . CYS A 1 192 ? -16.311 -19.929 13.545 1.00 35.69 192 CYS A O 1
ATOM 1521 N N . ILE A 1 193 ? -16.667 -17.714 13.690 1.00 33.53 193 ILE A N 1
ATOM 1522 C CA . ILE A 1 193 ? -15.865 -17.469 14.894 1.00 33.53 193 ILE A CA 1
ATOM 1523 C C . ILE A 1 193 ? -16.529 -16.334 15.671 1.00 33.53 193 ILE A C 1
ATOM 1525 O O . ILE A 1 193 ? -16.503 -15.168 15.278 1.00 33.53 193 ILE A O 1
ATOM 1529 N N . GLU A 1 194 ? -17.131 -16.721 16.791 1.00 42.56 194 GLU A N 1
ATOM 1530 C CA . GLU A 1 194 ? -17.473 -15.856 17.910 1.00 42.56 194 GLU A CA 1
ATOM 1531 C C . GLU A 1 194 ? -16.239 -15.078 18.370 1.00 42.56 194 GLU A C 1
ATOM 1533 O O . GLU A 1 194 ? -15.260 -15.659 18.832 1.00 42.56 194 GLU A O 1
ATOM 1538 N N . THR A 1 195 ? -16.301 -13.750 18.334 1.00 38.53 195 THR A N 1
ATOM 1539 C CA . THR A 1 195 ? -15.683 -12.935 19.388 1.00 38.53 195 THR A CA 1
ATOM 1540 C C . THR A 1 195 ? -16.446 -11.621 19.509 1.00 38.53 195 THR A C 1
ATOM 1542 O O . THR A 1 195 ? -16.054 -10.580 18.984 1.00 38.53 195 THR A O 1
ATOM 1545 N N . ALA A 1 196 ? -17.577 -11.673 20.212 1.00 41.47 196 ALA A N 1
ATOM 1546 C CA . ALA A 1 196 ? -18.185 -10.486 20.791 1.00 41.47 196 ALA A CA 1
ATOM 1547 C C . ALA A 1 196 ? -17.279 -9.998 21.934 1.00 41.47 196 ALA A C 1
ATOM 1549 O O . ALA A 1 196 ? -17.381 -10.453 23.068 1.00 41.47 196 ALA A O 1
ATOM 1550 N N . GLY A 1 197 ? -16.352 -9.100 21.606 1.00 36.03 197 GLY A N 1
ATOM 1551 C CA . GLY A 1 197 ? -15.614 -8.285 22.562 1.00 36.03 197 GLY A CA 1
ATOM 1552 C C . GLY A 1 197 ? -16.033 -6.834 22.376 1.00 36.03 197 GLY A C 1
ATOM 1553 O O . GLY A 1 197 ? -15.554 -6.163 21.465 1.00 36.03 197 GLY A O 1
ATOM 1554 N N . ILE A 1 198 ? -16.968 -6.377 23.206 1.00 43.66 198 ILE A N 1
ATOM 1555 C CA . ILE A 1 198 ? -17.375 -4.974 23.314 1.00 43.66 198 ILE A CA 1
ATOM 1556 C C . ILE A 1 198 ? -16.122 -4.178 23.706 1.00 43.66 198 ILE A C 1
ATOM 1558 O O . ILE A 1 198 ? -15.586 -4.375 24.794 1.00 43.66 198 ILE A O 1
ATOM 1562 N N . MET A 1 199 ? -15.618 -3.331 22.807 1.00 38.62 199 MET A N 1
ATOM 1563 C CA . MET A 1 199 ? -14.533 -2.402 23.128 1.00 38.62 199 MET A CA 1
ATOM 1564 C C . MET A 1 199 ? -15.078 -1.328 24.073 1.00 38.62 199 MET A C 1
ATOM 1566 O O . MET A 1 199 ? -16.063 -0.666 23.741 1.00 38.62 199 MET A O 1
ATOM 1570 N N . SER A 1 200 ? -14.461 -1.192 25.249 1.00 53.22 200 SER A N 1
ATOM 1571 C CA . SER A 1 200 ? -14.749 -0.101 26.182 1.00 53.22 200 SER A CA 1
ATOM 1572 C C . SER A 1 200 ? -14.297 1.230 25.577 1.00 53.22 200 SER A C 1
ATOM 1574 O O . SER A 1 200 ? -13.294 1.288 24.865 1.00 53.22 200 SER A O 1
ATOM 1576 N N . ASN A 1 201 ? -15.016 2.309 25.885 1.00 52.66 201 ASN A N 1
ATOM 1577 C CA . ASN A 1 201 ? -14.648 3.672 25.487 1.00 52.66 201 ASN A CA 1
ATOM 1578 C C . ASN A 1 201 ? -13.323 4.150 26.123 1.00 52.66 201 ASN A C 1
ATOM 1580 O O . ASN A 1 201 ? -12.782 5.161 25.686 1.00 52.66 201 ASN A O 1
ATOM 1584 N N . ASP A 1 202 ? -12.771 3.399 27.081 1.00 51.22 202 ASP A N 1
ATOM 1585 C CA . ASP A 1 202 ? -11.524 3.720 27.790 1.00 51.22 202 ASP A CA 1
ATOM 1586 C C . ASP A 1 202 ? -10.260 3.640 26.900 1.00 51.22 202 ASP A C 1
ATOM 1588 O O . ASP A 1 202 ? -9.207 4.167 27.258 1.00 51.22 202 ASP A O 1
ATOM 1592 N N . ASP A 1 203 ? -10.341 3.025 25.713 1.00 50.88 203 ASP A N 1
ATOM 1593 C CA . ASP A 1 203 ? -9.203 2.916 24.784 1.00 50.88 203 ASP A CA 1
ATOM 1594 C C . ASP A 1 203 ? -8.972 4.187 23.941 1.00 50.88 203 ASP A C 1
ATOM 1596 O O . ASP A 1 203 ? -7.904 4.354 23.346 1.00 50.88 203 ASP A O 1
ATOM 1600 N N . ILE A 1 204 ? -9.955 5.095 23.876 1.00 55.72 204 ILE A N 1
ATOM 1601 C CA . ILE A 1 204 ? -9.861 6.345 23.101 1.00 55.72 204 ILE A CA 1
ATOM 1602 C C . ILE A 1 204 ? -9.006 7.379 23.847 1.00 55.72 204 ILE A C 1
ATOM 1604 O O . ILE A 1 204 ? -8.145 8.014 23.234 1.00 55.72 204 ILE A O 1
ATOM 1608 N N . ASP A 1 205 ? -9.156 7.469 25.169 1.00 56.38 205 ASP A N 1
ATOM 1609 C CA . ASP A 1 205 ? -8.421 8.430 26.001 1.00 56.38 205 ASP A CA 1
ATOM 1610 C C . ASP A 1 205 ? -6.914 8.118 26.066 1.00 56.38 205 ASP A C 1
ATOM 1612 O O . ASP A 1 205 ? -6.086 9.020 26.209 1.00 56.38 205 ASP A O 1
ATOM 1616 N N . ASN A 1 206 ? -6.525 6.852 25.870 1.00 59.31 206 ASN A N 1
ATOM 1617 C CA . ASN A 1 206 ? -5.118 6.443 25.839 1.00 59.31 206 ASN A CA 1
ATOM 1618 C C . ASN A 1 206 ? -4.371 6.906 24.579 1.00 59.31 206 ASN A C 1
ATOM 1620 O O . ASN A 1 206 ? -3.162 7.136 24.632 1.00 59.31 206 ASN A O 1
ATOM 1624 N N . ILE A 1 207 ? -5.062 7.061 23.445 1.00 65.25 207 ILE A N 1
ATOM 1625 C CA . ILE A 1 207 ? -4.425 7.500 22.195 1.00 65.25 207 ILE A CA 1
ATOM 1626 C C . ILE A 1 207 ? -4.180 9.009 22.225 1.00 65.25 207 ILE A C 1
ATOM 1628 O O . ILE A 1 207 ? -3.086 9.452 21.874 1.00 65.25 207 ILE A O 1
ATOM 1632 N N . ASP A 1 208 ? -5.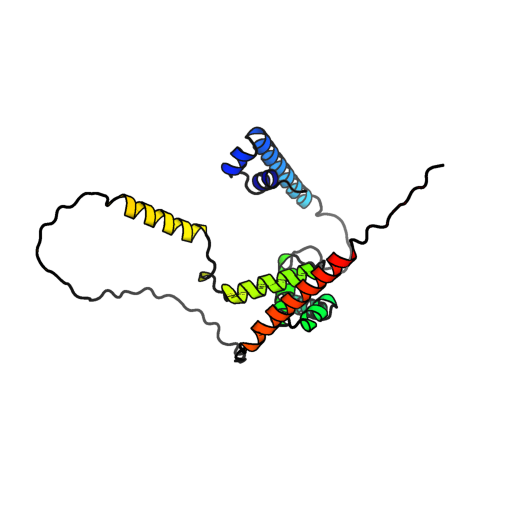151 9.793 22.698 1.00 66.38 208 ASP A N 1
ATOM 1633 C CA . ASP A 1 208 ? -4.980 11.242 22.842 1.00 66.38 208 ASP A CA 1
ATOM 1634 C C . ASP A 1 208 ? -3.922 11.581 23.903 1.00 66.38 208 ASP A C 1
ATOM 1636 O O . ASP A 1 208 ? -3.129 12.509 23.711 1.00 66.38 208 ASP A O 1
ATOM 1640 N N . LEU A 1 209 ? -3.821 10.782 24.973 1.00 69.25 209 LEU A N 1
ATOM 1641 C CA . LEU A 1 209 ? -2.759 10.922 25.969 1.00 69.25 209 LEU A CA 1
ATOM 1642 C C . LEU A 1 209 ? -1.370 10.610 25.382 1.00 69.25 209 LEU A C 1
ATOM 1644 O O . LEU A 1 209 ? -0.434 11.382 25.594 1.00 69.25 209 LEU A O 1
ATOM 1648 N N . ALA A 1 210 ? -1.245 9.549 24.577 1.00 68.19 210 ALA A N 1
ATOM 1649 C CA . ALA A 1 210 ? 0.012 9.194 23.914 1.00 68.19 210 ALA A CA 1
ATOM 1650 C C . ALA A 1 210 ? 0.446 10.238 22.867 1.00 68.19 210 ALA A C 1
ATOM 1652 O O . ALA A 1 210 ? 1.628 10.567 22.760 1.00 68.19 210 ALA A O 1
ATOM 1653 N N . LEU A 1 211 ? -0.500 10.802 22.107 1.00 73.00 211 LEU A N 1
ATOM 1654 C CA . LEU A 1 211 ? -0.214 11.873 21.147 1.00 73.00 211 LEU A CA 1
ATOM 1655 C C . LEU A 1 211 ? 0.222 13.167 21.846 1.00 73.00 211 LEU A C 1
ATOM 1657 O O . LEU A 1 211 ? 1.131 13.850 21.365 1.00 73.00 211 LEU A O 1
ATOM 1661 N N . LYS A 1 212 ? -0.367 13.478 23.005 1.00 82.88 212 LYS A N 1
ATOM 1662 C CA . LYS A 1 212 ? 0.028 14.626 23.826 1.00 82.88 212 LYS A CA 1
ATOM 1663 C C . LYS A 1 212 ? 1.441 14.468 24.393 1.00 82.88 212 LYS A C 1
ATOM 1665 O O . LYS A 1 212 ? 2.235 15.403 24.314 1.00 82.88 212 LYS A O 1
ATOM 1670 N N . GLU A 1 213 ? 1.789 13.278 24.880 1.00 81.94 213 GLU A N 1
ATOM 1671 C CA . GLU A 1 213 ? 3.122 12.990 25.421 1.00 81.94 213 GLU A CA 1
ATOM 1672 C C . GLU A 1 213 ? 4.220 13.080 24.343 1.00 81.94 213 GLU A C 1
ATOM 1674 O O . GLU A 1 213 ? 5.288 13.651 24.578 1.00 81.94 213 GLU A O 1
ATOM 1679 N N . ILE A 1 214 ? 3.934 12.611 23.121 1.00 75.06 214 ILE A N 1
ATOM 1680 C CA . ILE A 1 214 ? 4.837 12.758 21.967 1.00 75.06 214 ILE A CA 1
ATOM 1681 C C . ILE A 1 214 ? 5.039 14.239 21.607 1.00 75.06 214 ILE A C 1
ATOM 1683 O O . ILE A 1 214 ? 6.172 14.652 21.345 1.00 75.06 214 ILE A O 1
ATOM 1687 N N . SER A 1 215 ? 3.976 15.050 21.631 1.00 81.19 215 SER A N 1
ATOM 1688 C CA . SER A 1 215 ? 4.062 16.488 21.340 1.00 81.19 215 SER A CA 1
ATOM 1689 C C . SER A 1 215 ? 4.961 17.227 22.340 1.00 81.19 215 SER A C 1
ATOM 1691 O O . SER A 1 215 ? 5.814 18.016 21.935 1.00 81.19 215 SER A O 1
ATOM 1693 N N . GLU A 1 216 ? 4.848 16.928 23.638 1.00 82.81 216 GLU A N 1
ATOM 1694 C CA . GLU A 1 216 ? 5.688 17.558 24.667 1.00 82.81 216 GLU A CA 1
ATOM 1695 C C . GLU A 1 216 ? 7.170 17.158 24.570 1.00 82.81 216 GLU A C 1
ATOM 1697 O O . GLU A 1 216 ? 8.059 17.961 24.865 1.00 82.81 216 GLU A O 1
ATOM 1702 N N . ILE A 1 217 ? 7.470 15.922 24.151 1.00 74.19 217 ILE A N 1
ATOM 1703 C CA . ILE A 1 217 ? 8.855 15.477 23.921 1.00 74.19 217 ILE A CA 1
ATOM 1704 C C . ILE A 1 217 ? 9.484 16.254 22.756 1.00 74.19 217 ILE A C 1
ATOM 1706 O O . ILE A 1 217 ? 10.649 16.652 22.837 1.00 74.19 217 ILE A O 1
ATOM 1710 N N . ILE A 1 218 ? 8.721 16.504 21.689 1.00 72.62 218 ILE A N 1
ATOM 1711 C CA . ILE A 1 218 ? 9.184 17.283 20.534 1.00 72.62 218 ILE A CA 1
ATOM 1712 C C . ILE A 1 218 ? 9.475 18.733 20.944 1.00 72.62 218 ILE A C 1
ATOM 1714 O O . ILE A 1 218 ? 10.533 19.260 20.590 1.00 72.62 218 ILE A O 1
ATOM 1718 N N . GLU A 1 219 ? 8.606 19.364 21.737 1.00 77.69 219 GLU A N 1
ATOM 1719 C CA . GLU A 1 219 ? 8.831 20.733 22.225 1.00 77.69 219 GLU A CA 1
ATOM 1720 C C . GLU A 1 219 ? 10.059 20.836 23.141 1.00 77.69 219 GLU A C 1
ATOM 1722 O O . GLU A 1 219 ? 10.892 21.728 22.956 1.00 77.69 219 GLU A O 1
ATOM 1727 N N . ARG A 1 220 ? 10.248 19.883 24.068 1.00 75.69 220 ARG A N 1
ATOM 1728 C CA . ARG A 1 220 ? 11.431 19.848 24.950 1.00 75.69 220 ARG A CA 1
ATOM 1729 C C . ARG A 1 220 ? 12.740 19.701 24.176 1.00 75.69 220 ARG A C 1
ATOM 1731 O O . ARG A 1 220 ? 13.716 20.380 24.488 1.00 75.69 220 ARG A O 1
ATOM 1738 N N . ASN A 1 221 ? 12.759 18.863 23.142 1.00 68.12 221 ASN A N 1
ATOM 1739 C CA . ASN A 1 221 ? 13.945 18.689 22.302 1.00 68.12 221 ASN A CA 1
ATOM 1740 C C . ASN A 1 221 ? 14.211 19.909 21.407 1.00 68.12 221 ASN A C 1
ATOM 1742 O O . ASN A 1 221 ? 15.367 20.233 21.141 1.00 68.12 221 ASN A O 1
ATOM 1746 N N . SER A 1 222 ? 13.163 20.622 20.992 1.00 72.06 222 SER A N 1
ATOM 1747 C CA . SER A 1 222 ? 13.285 21.839 20.180 1.00 72.06 222 SER A CA 1
ATOM 1748 C C . SER A 1 222 ? 13.868 23.011 20.978 1.00 72.06 222 SER A C 1
ATOM 1750 O O . SER A 1 222 ? 14.660 23.788 20.447 1.00 72.06 222 SER A O 1
ATOM 1752 N N . ALA A 1 223 ? 13.545 23.108 22.271 1.00 64.19 223 ALA A N 1
ATOM 1753 C CA . ALA A 1 223 ? 14.072 24.146 23.159 1.00 64.19 223 ALA A CA 1
ATOM 1754 C C . ALA A 1 223 ? 15.568 23.973 23.497 1.00 64.19 223 ALA A C 1
ATOM 1756 O O . ALA A 1 223 ? 16.233 24.947 23.842 1.00 64.19 223 ALA A O 1
ATOM 1757 N N . SER A 1 224 ? 16.124 22.763 23.365 1.00 55.56 224 SER A N 1
ATOM 1758 C CA . SER A 1 224 ? 17.525 22.476 23.712 1.00 55.56 224 SER A CA 1
ATOM 1759 C C . SER A 1 224 ? 18.537 22.813 22.605 1.00 55.56 224 SER A C 1
ATOM 1761 O O . SER A 1 224 ? 19.739 22.734 22.852 1.00 55.56 224 SER A O 1
ATOM 1763 N N . ILE A 1 225 ? 18.092 23.160 21.390 1.00 55.31 225 ILE A N 1
ATOM 1764 C CA . ILE A 1 225 ? 18.979 23.376 20.226 1.00 55.31 225 ILE A CA 1
ATOM 1765 C C . ILE A 1 225 ? 19.336 24.864 20.025 1.00 55.31 225 ILE A C 1
ATOM 1767 O O . ILE A 1 225 ? 20.236 25.192 19.254 1.00 55.31 225 ILE A O 1
ATOM 1771 N N . HIS A 1 226 ? 18.711 25.781 20.766 1.00 50.66 226 HIS A N 1
ATOM 1772 C CA . HIS A 1 226 ? 19.029 27.211 20.727 1.00 50.66 226 HIS A CA 1
ATOM 1773 C C . HIS A 1 226 ? 19.827 27.655 21.962 1.00 50.66 226 HIS A C 1
ATOM 1775 O O . HIS A 1 226 ? 19.369 28.489 22.736 1.00 50.66 226 HIS A O 1
ATOM 1781 N N . ASP A 1 227 ? 21.045 27.136 22.123 1.00 50.94 227 ASP A N 1
ATOM 1782 C CA . ASP A 1 227 ? 22.061 27.805 22.945 1.00 50.94 227 ASP A CA 1
ATOM 1783 C C . ASP A 1 227 ? 23.061 28.509 22.005 1.00 50.94 227 ASP A C 1
ATOM 1785 O O . ASP A 1 227 ? 23.899 27.850 21.377 1.00 50.94 227 ASP A O 1
ATOM 1789 N N . PRO A 1 228 ? 22.939 29.831 21.776 1.00 55.62 228 PRO A N 1
ATOM 1790 C CA . PRO A 1 228 ? 23.849 30.554 20.905 1.00 55.62 228 PRO A CA 1
ATOM 1791 C C . PRO A 1 228 ? 25.207 30.695 21.600 1.00 55.62 228 PRO A C 1
ATOM 1793 O O . PRO A 1 228 ? 25.443 31.628 22.368 1.00 55.62 228 PRO A O 1
ATOM 1796 N N . CYS A 1 229 ? 26.131 29.780 21.292 1.00 48.56 229 CYS A N 1
ATOM 1797 C CA . CYS A 1 229 ? 27.537 29.931 21.647 1.00 48.56 229 CYS A CA 1
ATOM 1798 C C . CYS A 1 229 ? 28.074 31.274 21.128 1.00 48.56 229 CYS A C 1
ATOM 1800 O O . CYS A 1 229 ? 28.289 31.491 19.935 1.00 48.56 229 CYS A O 1
ATOM 1802 N N . VAL A 1 230 ? 28.311 32.166 22.085 1.00 51.12 230 VAL A N 1
ATOM 1803 C CA . VAL A 1 230 ? 28.996 33.448 21.965 1.00 51.12 230 VAL A CA 1
ATOM 1804 C C . VAL A 1 230 ? 30.417 33.218 21.437 1.00 51.12 230 VAL A C 1
ATOM 1806 O O . VAL A 1 230 ? 31.331 32.900 22.196 1.00 51.12 230 VAL A O 1
ATOM 1809 N N . LEU A 1 231 ? 30.636 33.416 20.135 1.00 48.19 231 LEU A N 1
ATOM 1810 C CA . LEU A 1 231 ? 31.981 33.578 19.578 1.00 48.19 231 LEU A CA 1
ATOM 1811 C C . LEU A 1 231 ? 32.423 35.033 19.752 1.00 48.19 231 LEU A C 1
ATOM 1813 O O . LEU A 1 231 ? 32.209 35.895 18.903 1.00 48.19 231 LEU A O 1
ATOM 1817 N N . ARG A 1 232 ? 33.051 35.297 20.899 1.00 54.88 232 ARG A N 1
ATOM 1818 C CA . ARG A 1 232 ? 33.772 36.538 21.190 1.00 54.88 232 ARG A CA 1
ATOM 1819 C C . ARG A 1 232 ? 35.145 36.459 20.512 1.00 54.88 232 ARG A C 1
ATOM 1821 O O . ARG A 1 232 ? 36.098 35.957 21.098 1.00 54.88 232 ARG A O 1
ATOM 1828 N N . LEU A 1 233 ? 35.243 36.914 19.265 1.00 55.88 233 LEU A N 1
ATOM 1829 C CA . LEU A 1 233 ? 36.536 37.135 18.614 1.00 55.88 233 LEU A CA 1
ATOM 1830 C C . LEU A 1 233 ? 37.112 38.461 19.121 1.00 55.88 233 LEU A C 1
ATOM 1832 O O . LEU A 1 233 ? 36.550 39.527 18.879 1.00 55.88 233 LEU A O 1
ATOM 1836 N N . GLY A 1 234 ?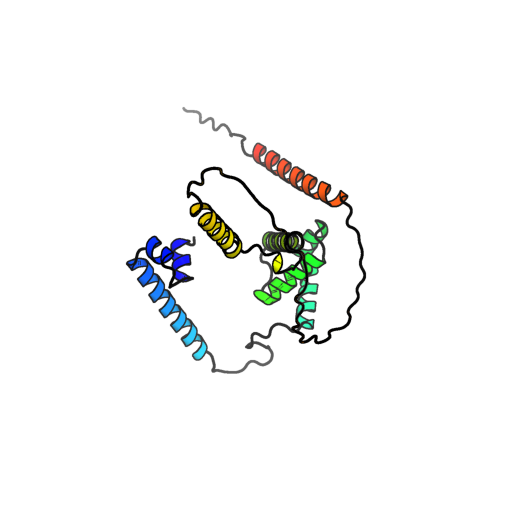 38.196 38.367 19.890 1.00 57.03 234 GLY A N 1
ATOM 1837 C CA . GLY A 1 234 ? 38.993 39.508 20.321 1.00 57.03 234 GLY A CA 1
ATOM 1838 C C . GLY A 1 234 ? 39.853 40.021 19.170 1.00 57.03 234 GLY A C 1
ATOM 1839 O O . GLY A 1 234 ? 40.596 39.252 18.563 1.00 57.03 234 GLY A O 1
ATOM 1840 N N . SER A 1 235 ? 39.745 41.317 18.893 1.00 60.59 235 SER A N 1
ATOM 1841 C CA . SER A 1 235 ? 40.667 42.044 18.024 1.00 60.59 235 SER A CA 1
ATOM 1842 C C . SER A 1 235 ? 41.868 42.517 18.842 1.00 60.59 235 SER A C 1
ATOM 1844 O O . SER A 1 235 ? 41.686 43.208 19.845 1.00 60.59 235 SER A O 1
ATOM 1846 N N . ASN A 1 236 ? 43.065 42.147 18.386 1.00 56.59 236 ASN A N 1
ATOM 1847 C CA . ASN A 1 236 ? 44.301 42.908 18.581 1.00 56.59 236 ASN A CA 1
ATOM 1848 C C . ASN A 1 236 ? 44.563 43.730 17.319 1.00 56.59 236 ASN A C 1
ATOM 1850 O O . ASN A 1 236 ? 44.224 43.217 16.226 1.00 56.59 236 ASN A O 1
#

Radius of gyration: 30.56 Å; chains: 1; bounding box: 104×70×56 Å

pLDDT: mean 71.79, std 21.97, range [29.78, 98.06]

Organism: NCBI:txid392030

Secondary structure (DSSP, 8-state):
---HHHHHHHH-TT-HHHHHHH-HHHHHHHHHHHHHHHHHHHHHHHHS-------S---SS-----HHHHHHHHHHHHTSHHHHHHHTTT--HHHHHHHHHHHHHHTSS--SSHHHHHHHHHHHHHHHHHTTT-GGG---HHHHHHHHHHHHHHHTT-------------------------------------------THHHHHHHHHHHHHHHHHHHHHHTS-----------